Protein AF-A0A1H1LAB4-F1 (afdb_monomer)

Structure (mmCIF, N/CA/C/O backbone):
data_AF-A0A1H1LAB4-F1
#
_entry.id   AF-A0A1H1LAB4-F1
#
loop_
_atom_site.group_PDB
_atom_site.id
_atom_site.type_symbol
_atom_site.label_atom_id
_atom_site.label_alt_id
_atom_site.label_comp_id
_atom_site.label_asym_id
_atom_site.label_entity_id
_atom_site.label_seq_id
_atom_site.pdbx_PDB_ins_code
_atom_site.Cartn_x
_atom_site.Cartn_y
_atom_site.Cartn_z
_atom_site.occupancy
_atom_site.B_iso_or_equiv
_atom_site.auth_seq_id
_atom_site.auth_comp_id
_atom_site.auth_asym_id
_atom_site.auth_atom_id
_atom_site.pdbx_PDB_model_num
ATOM 1 N N . MET A 1 1 ? 19.536 10.284 106.257 1.00 37.91 1 MET A N 1
ATOM 2 C CA . MET A 1 1 ? 19.127 11.302 105.255 1.00 37.91 1 MET A CA 1
ATOM 3 C C . MET A 1 1 ? 18.505 10.557 104.077 1.00 37.91 1 MET A C 1
ATOM 5 O O . MET A 1 1 ? 19.113 9.578 103.692 1.00 37.91 1 MET A O 1
ATOM 9 N N . HIS A 1 2 ? 17.355 10.845 103.464 1.00 40.47 2 HIS A N 1
ATOM 10 C CA . HIS A 1 2 ? 16.283 11.848 103.575 1.00 40.47 2 HIS A CA 1
ATOM 11 C C . HIS A 1 2 ? 15.057 11.262 102.807 1.00 40.47 2 HIS A C 1
ATOM 13 O O . HIS A 1 2 ? 15.242 10.695 101.741 1.00 40.47 2 HIS A O 1
ATOM 19 N N . ARG A 1 3 ? 13.872 11.143 103.434 1.00 42.38 3 ARG A N 1
ATOM 20 C CA . ARG A 1 3 ? 12.576 11.840 103.165 1.00 42.38 3 ARG A CA 1
ATOM 21 C C . ARG A 1 3 ? 11.918 11.769 101.753 1.00 42.38 3 ARG A C 1
ATOM 23 O O . ARG A 1 3 ? 12.350 12.463 100.851 1.00 42.38 3 ARG A O 1
ATOM 30 N N . ARG A 1 4 ? 10.774 11.049 101.728 1.00 46.31 4 ARG A N 1
ATOM 31 C CA . ARG A 1 4 ? 9.380 11.302 101.229 1.00 46.31 4 ARG A CA 1
ATOM 32 C C . ARG A 1 4 ? 9.044 11.925 99.843 1.00 46.31 4 ARG A C 1
ATOM 34 O O . ARG A 1 4 ? 9.592 12.943 99.453 1.00 46.31 4 ARG A O 1
ATOM 41 N N . ALA A 1 5 ? 7.994 11.314 99.254 1.00 48.50 5 ALA A N 1
ATOM 42 C CA . ALA A 1 5 ? 7.149 11.601 98.064 1.00 48.50 5 ALA A CA 1
ATOM 43 C C . ALA A 1 5 ? 6.324 12.929 98.142 1.00 48.50 5 ALA A C 1
ATOM 45 O O . ALA A 1 5 ? 6.476 13.586 99.178 1.00 48.50 5 ALA A O 1
ATOM 46 N N . PRO A 1 6 ? 5.451 13.352 97.169 1.00 55.69 6 PRO A N 1
ATOM 47 C CA . PRO A 1 6 ? 4.229 12.638 96.697 1.00 55.69 6 PRO A CA 1
ATOM 48 C C . PRO A 1 6 ? 3.720 12.922 95.238 1.00 55.69 6 PRO A C 1
ATOM 50 O O . PRO A 1 6 ? 4.377 13.579 94.438 1.00 55.69 6 PRO A O 1
ATOM 53 N N . GLU A 1 7 ? 2.537 12.362 94.935 1.00 50.25 7 GLU A N 1
ATOM 54 C CA . GLU A 1 7 ? 1.700 12.347 93.712 1.00 50.25 7 GLU A CA 1
ATOM 55 C C . GLU A 1 7 ? 1.339 13.700 93.056 1.00 50.25 7 GLU A C 1
ATOM 57 O O . GLU A 1 7 ? 1.292 14.740 93.710 1.00 50.25 7 GLU A O 1
ATOM 62 N N . SER A 1 8 ? 0.914 13.652 91.781 1.00 42.91 8 SER A N 1
ATOM 63 C CA . SER A 1 8 ? -0.049 14.613 91.211 1.00 42.91 8 SER A CA 1
ATOM 64 C C . SER A 1 8 ? -0.905 14.002 90.084 1.00 42.91 8 SER A C 1
ATOM 66 O O . SER A 1 8 ? -0.545 12.997 89.476 1.00 42.91 8 SER A O 1
ATOM 68 N N . ALA A 1 9 ? -2.083 14.601 89.895 1.00 43.16 9 ALA A N 1
ATOM 69 C CA . ALA A 1 9 ? -3.307 14.058 89.313 1.00 43.16 9 ALA A CA 1
ATOM 70 C C . ALA A 1 9 ? -3.530 14.309 87.797 1.00 43.16 9 ALA A C 1
ATOM 72 O O . ALA A 1 9 ? -2.858 15.117 87.164 1.00 43.16 9 ALA A O 1
ATOM 73 N N . THR A 1 10 ? -4.546 13.611 87.271 1.00 45.09 10 THR A N 1
ATOM 74 C CA . THR A 1 10 ? -5.186 13.579 85.931 1.00 45.09 10 THR A CA 1
ATOM 75 C C . THR A 1 10 ? -5.530 14.948 85.300 1.00 45.09 10 THR A C 1
ATOM 77 O O . THR A 1 10 ? -5.770 15.912 86.024 1.00 45.09 10 THR A O 1
ATOM 80 N N . PRO A 1 11 ? -5.723 15.027 83.960 1.00 49.56 11 PRO A N 1
ATOM 81 C CA . PRO A 1 11 ? -7.101 15.172 83.463 1.00 49.56 11 PRO A CA 1
ATOM 82 C C . PRO A 1 11 ? -7.430 14.405 82.160 1.00 49.56 11 PRO A C 1
ATOM 84 O O . PRO A 1 11 ? -6.575 14.022 81.368 1.00 49.56 11 PRO A O 1
ATOM 87 N N . ALA A 1 12 ? -8.733 14.199 81.967 1.00 44.50 12 ALA A N 1
ATOM 88 C CA . ALA A 1 12 ? -9.385 13.579 80.819 1.00 44.50 12 ALA A CA 1
ATOM 89 C C . ALA A 1 12 ? -9.359 14.440 79.536 1.00 44.50 12 ALA A C 1
ATOM 91 O O . ALA A 1 12 ? -9.250 15.662 79.626 1.00 44.50 12 ALA A O 1
ATOM 92 N N . ARG A 1 13 ? -9.620 13.790 78.382 1.00 38.41 13 ARG A N 1
ATOM 93 C CA . ARG A 1 13 ? -10.562 14.182 77.293 1.00 38.41 13 ARG A CA 1
ATOM 94 C C . ARG A 1 13 ? -9.988 13.934 75.889 1.00 38.41 13 ARG A C 1
ATOM 96 O O . ARG A 1 13 ? -8.975 14.501 75.509 1.00 38.41 13 ARG A O 1
ATOM 103 N N . GLY A 1 14 ? -10.712 13.144 75.093 1.00 36.66 14 GLY A N 1
ATOM 104 C CA . GLY A 1 14 ? -10.459 12.974 73.661 1.00 36.66 14 GLY A CA 1
ATOM 105 C C . GLY A 1 14 ? -11.275 11.830 73.068 1.00 36.66 14 GLY A C 1
ATOM 106 O O . GLY A 1 14 ? -10.762 10.733 72.893 1.00 36.66 14 GLY A O 1
ATOM 107 N N . GLN A 1 15 ? -12.561 12.078 72.808 1.00 40.62 15 GLN A N 1
ATOM 108 C CA . GLN A 1 15 ? -13.435 11.180 72.049 1.00 40.62 15 GLN A CA 1
ATOM 109 C C . GLN A 1 15 ? -12.816 10.897 70.671 1.00 40.62 15 GLN A C 1
ATOM 111 O O . GLN A 1 15 ? -12.613 11.818 69.883 1.00 40.62 15 GLN A O 1
ATOM 116 N N . GLN A 1 16 ? -12.527 9.629 70.379 1.00 43.69 16 GLN A N 1
ATOM 117 C CA . GLN A 1 16 ? -12.236 9.167 69.025 1.00 43.69 16 GLN A CA 1
ATOM 118 C C . GLN A 1 16 ? -13.560 8.988 68.278 1.00 43.69 16 GLN A C 1
ATOM 120 O O . GLN A 1 16 ? -14.371 8.128 68.617 1.00 43.69 16 GLN A O 1
ATOM 125 N N . THR A 1 17 ? -13.788 9.821 67.269 1.00 47.84 17 THR A N 1
ATOM 126 C CA . THR A 1 17 ? -14.850 9.646 66.273 1.00 47.84 17 THR A CA 1
ATOM 127 C C . THR A 1 17 ? -14.565 8.375 65.459 1.00 47.84 17 THR A C 1
ATOM 129 O O . THR A 1 17 ? -13.429 8.218 65.003 1.00 47.84 17 THR A O 1
ATOM 132 N N . PRO A 1 18 ? -15.531 7.471 65.212 1.00 42.09 18 PRO A N 1
ATOM 133 C CA . PRO A 1 18 ? -15.295 6.349 64.315 1.00 42.09 18 PRO A CA 1
ATOM 134 C C . PRO A 1 18 ? -15.214 6.869 62.876 1.00 42.09 18 PRO A C 1
ATOM 136 O O . PRO A 1 18 ? -16.149 7.497 62.377 1.00 42.09 18 PRO A O 1
ATOM 139 N N . ALA A 1 19 ? -14.090 6.613 62.208 1.00 45.44 19 ALA A N 1
ATOM 140 C CA . ALA A 1 19 ? -13.949 6.834 60.777 1.00 45.44 19 ALA A CA 1
ATOM 141 C C . ALA A 1 19 ? -14.954 5.952 60.014 1.00 45.44 19 ALA A C 1
ATOM 143 O O . ALA A 1 19 ? -15.002 4.737 60.205 1.00 45.44 19 ALA A O 1
ATOM 144 N N . ALA A 1 20 ? -15.756 6.571 59.146 1.00 48.41 20 ALA A N 1
ATOM 145 C CA . ALA A 1 20 ? -16.631 5.864 58.217 1.00 48.41 20 ALA A CA 1
ATOM 146 C C . ALA A 1 20 ? -15.794 5.040 57.213 1.00 48.41 20 ALA A C 1
ATOM 148 O O . ALA A 1 20 ? -14.765 5.532 56.738 1.00 48.41 20 ALA A O 1
ATOM 149 N N . PRO A 1 21 ? -16.214 3.820 56.832 1.00 41.47 21 PRO A N 1
ATOM 150 C CA . PRO A 1 21 ? -15.457 3.011 55.890 1.00 41.47 21 PRO A CA 1
ATOM 151 C C . PRO A 1 21 ? -15.641 3.539 54.459 1.00 41.47 21 PRO A C 1
ATOM 153 O O . PRO A 1 21 ? -16.631 3.252 53.788 1.00 41.47 21 PRO A O 1
ATOM 156 N N . GLN A 1 22 ? -14.652 4.290 53.963 1.00 45.50 22 GLN A N 1
ATOM 157 C CA . GLN A 1 22 ? -14.450 4.519 52.529 1.00 45.50 22 GLN A CA 1
ATOM 158 C C . GLN A 1 22 ? -13.857 3.255 51.898 1.00 45.50 22 GLN A C 1
ATOM 160 O O . GLN A 1 22 ? -12.658 3.161 51.656 1.00 45.50 22 GLN A O 1
ATOM 165 N N . ALA A 1 23 ? -14.690 2.250 51.651 1.00 45.47 23 ALA A N 1
ATOM 166 C CA . ALA A 1 23 ? -14.264 1.036 50.962 1.00 45.47 23 ALA A CA 1
ATOM 167 C C . ALA A 1 23 ? -15.394 0.485 50.086 1.00 45.47 23 ALA A C 1
ATOM 169 O O . ALA A 1 23 ? -15.905 -0.598 50.342 1.00 45.47 23 ALA A O 1
ATOM 170 N N . ALA A 1 24 ? -15.815 1.239 49.061 1.00 42.34 24 ALA A N 1
ATOM 171 C CA . ALA A 1 24 ? -16.737 0.699 48.051 1.00 42.34 24 ALA A CA 1
ATOM 172 C C . ALA A 1 24 ? -16.729 1.377 46.661 1.00 42.34 24 ALA A C 1
ATOM 174 O O . ALA A 1 24 ? -17.560 1.019 45.835 1.00 42.34 24 ALA A O 1
ATOM 175 N N . SER A 1 25 ? -15.827 2.318 46.340 1.00 39.56 25 SER A N 1
ATOM 176 C CA . SER A 1 25 ? -15.846 2.996 45.021 1.00 39.56 25 SER A CA 1
ATOM 177 C C . SER A 1 25 ? -14.604 2.779 44.146 1.00 39.56 25 SER A C 1
ATOM 179 O O . SER A 1 25 ? -14.658 3.020 42.941 1.00 39.56 25 SER A O 1
ATOM 181 N N . ALA A 1 26 ? -13.503 2.250 44.689 1.00 43.09 26 ALA A N 1
ATOM 182 C CA . ALA A 1 26 ? -12.249 2.097 43.939 1.00 43.09 26 ALA A CA 1
ATOM 183 C C . ALA A 1 26 ? -12.245 0.925 42.928 1.00 43.09 26 ALA A C 1
ATOM 185 O O . ALA A 1 26 ? -11.417 0.892 42.021 1.00 43.09 26 ALA A O 1
ATOM 186 N N . GLY A 1 27 ? -13.175 -0.032 43.046 1.00 31.88 27 GLY A N 1
ATOM 187 C CA . GLY A 1 27 ? -13.207 -1.237 42.203 1.00 31.88 27 GLY A CA 1
ATOM 188 C C . GLY A 1 27 ? -13.926 -1.085 40.856 1.00 31.88 27 GLY A C 1
ATOM 189 O O . GLY A 1 27 ? -13.644 -1.840 39.927 1.00 31.88 27 GLY A O 1
ATOM 190 N N . GLN A 1 28 ? -14.834 -0.113 40.719 1.00 38.62 28 GLN A N 1
ATOM 191 C CA . GLN A 1 28 ? -15.652 0.046 39.506 1.00 38.62 28 GLN A CA 1
ATOM 192 C C . GLN A 1 28 ? -15.019 0.994 38.472 1.00 38.62 28 GLN A C 1
ATOM 194 O O . GLN A 1 28 ? -15.210 0.801 37.271 1.00 38.62 28 GLN A O 1
ATOM 199 N N . GLY A 1 29 ? -14.184 1.947 38.905 1.00 30.61 29 GLY A N 1
ATOM 200 C CA . GLY A 1 29 ? -13.481 2.875 38.006 1.00 30.61 29 GLY A CA 1
ATOM 201 C C . GLY A 1 29 ? -12.438 2.192 37.110 1.00 30.61 29 GLY A C 1
ATOM 202 O O . GLY A 1 29 ? -12.409 2.420 35.903 1.00 30.61 29 GLY A O 1
ATOM 203 N N . GLY A 1 30 ? -11.645 1.262 37.657 1.00 29.38 30 GLY A N 1
ATOM 204 C CA . GLY A 1 30 ? -10.577 0.577 36.907 1.00 29.38 30 GLY A CA 1
ATOM 205 C C . GLY A 1 30 ? -11.060 -0.497 35.917 1.00 29.38 30 GLY A C 1
ATOM 206 O O . GLY A 1 30 ? -10.321 -0.912 35.017 1.00 29.38 30 GLY A O 1
ATOM 207 N N . ALA A 1 31 ? -12.301 -0.972 36.056 1.00 36.34 31 ALA A N 1
ATOM 208 C CA . ALA A 1 31 ? -12.917 -1.892 35.097 1.00 36.34 31 ALA A CA 1
ATOM 209 C C . ALA A 1 31 ? -13.435 -1.151 33.854 1.00 36.34 31 ALA A C 1
ATOM 211 O O . ALA A 1 31 ? -13.355 -1.682 32.746 1.00 36.34 31 ALA A O 1
ATOM 212 N N . LEU A 1 32 ? -13.896 0.091 34.026 1.00 41.94 32 LEU A N 1
ATOM 213 C CA . LEU A 1 32 ? -14.437 0.914 32.949 1.00 41.94 32 LEU A CA 1
ATOM 214 C C . LEU A 1 32 ? -13.350 1.615 32.127 1.00 41.94 32 LEU A C 1
ATOM 216 O O . LEU A 1 32 ? -13.594 1.882 30.957 1.00 41.94 32 LEU A O 1
ATOM 220 N N . GLU A 1 33 ? -12.146 1.863 32.653 1.00 43.78 33 GLU A N 1
ATOM 221 C CA . GLU A 1 33 ? -11.058 2.511 31.890 1.00 43.78 33 GLU A CA 1
ATOM 222 C C . GLU A 1 33 ? -10.406 1.605 30.831 1.00 43.78 33 GLU A C 1
ATOM 224 O O . GLU A 1 33 ? -9.956 2.076 29.782 1.00 43.78 33 GLU A O 1
ATOM 229 N N . ARG A 1 34 ? -10.438 0.282 31.021 1.00 49.62 34 ARG A N 1
ATOM 230 C CA . ARG A 1 34 ? -9.906 -0.695 30.060 1.00 49.62 34 ARG A CA 1
ATOM 231 C C . ARG A 1 34 ? -10.943 -0.981 28.977 1.00 49.62 34 ARG A C 1
ATOM 233 O O . ARG A 1 34 ? -11.714 -1.924 29.105 1.00 49.62 34 ARG A O 1
ATOM 240 N N . GLY A 1 35 ? -10.959 -0.171 27.911 1.00 54.44 35 GLY 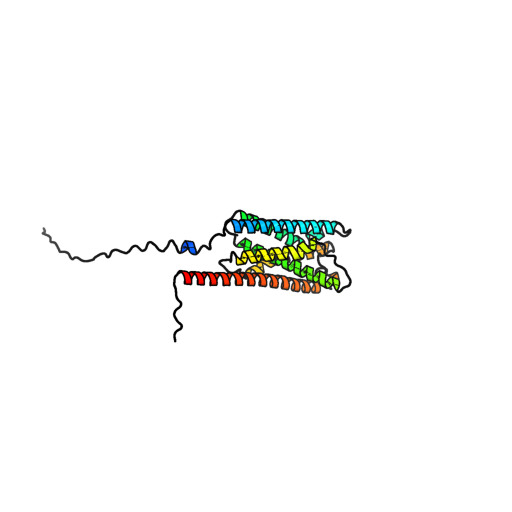A N 1
ATOM 241 C CA . GLY A 1 35 ? -11.908 -0.289 26.789 1.00 54.44 35 GLY A CA 1
ATOM 242 C C . GLY A 1 35 ? -12.192 -1.749 26.423 1.00 54.44 35 GLY A C 1
ATOM 243 O O . GLY A 1 35 ? -11.253 -2.474 26.092 1.00 54.44 35 GLY A O 1
ATOM 244 N N . ALA A 1 36 ? -13.444 -2.187 26.597 1.00 59.62 36 ALA A N 1
ATOM 245 C CA . ALA A 1 36 ? -13.847 -3.595 26.647 1.00 59.62 36 ALA A CA 1
ATOM 246 C C . ALA A 1 36 ? -13.247 -4.443 25.508 1.00 59.62 36 ALA A C 1
ATOM 248 O O . ALA A 1 36 ? -13.140 -3.992 24.366 1.00 59.62 36 ALA A O 1
ATOM 249 N N . ALA A 1 37 ? -12.815 -5.670 25.823 1.00 66.50 37 ALA A N 1
ATOM 250 C CA . ALA A 1 37 ? -12.312 -6.600 24.813 1.00 66.50 37 ALA A CA 1
ATOM 251 C C . ALA A 1 37 ? -13.424 -6.903 23.794 1.00 66.50 37 ALA A C 1
ATOM 253 O O . ALA A 1 37 ? -14.597 -6.992 24.159 1.00 66.50 37 ALA A O 1
ATOM 254 N N . ARG A 1 38 ? -13.070 -7.034 22.507 1.00 72.75 38 ARG A N 1
ATOM 255 C CA . ARG A 1 38 ? -14.063 -7.273 21.444 1.00 72.75 38 ARG A CA 1
ATOM 256 C C . ARG A 1 38 ? -14.779 -8.613 21.682 1.00 72.75 38 ARG A C 1
ATOM 258 O O . ARG A 1 38 ? -14.103 -9.576 22.056 1.00 72.75 38 ARG A O 1
ATOM 265 N N . PRO A 1 39 ? -16.086 -8.731 21.369 1.00 81.88 39 PRO A N 1
ATOM 266 C CA . PRO A 1 39 ? -16.767 -10.018 21.379 1.00 81.88 39 PRO A CA 1
ATOM 267 C C . PRO A 1 39 ? -16.022 -11.022 20.498 1.00 81.88 39 PRO A C 1
ATOM 269 O O . PRO A 1 39 ? -15.651 -10.717 19.360 1.00 81.88 39 PRO A O 1
ATOM 272 N N . ARG A 1 40 ? -15.832 -12.238 21.010 1.00 85.88 40 ARG A N 1
ATOM 273 C CA . ARG A 1 40 ? -15.157 -13.326 20.293 1.00 85.88 40 ARG A CA 1
ATOM 274 C C . ARG A 1 40 ? -15.664 -13.548 18.854 1.00 85.88 40 ARG A C 1
ATOM 276 O O . ARG A 1 40 ? -14.804 -13.629 17.981 1.00 85.88 40 ARG A O 1
ATOM 2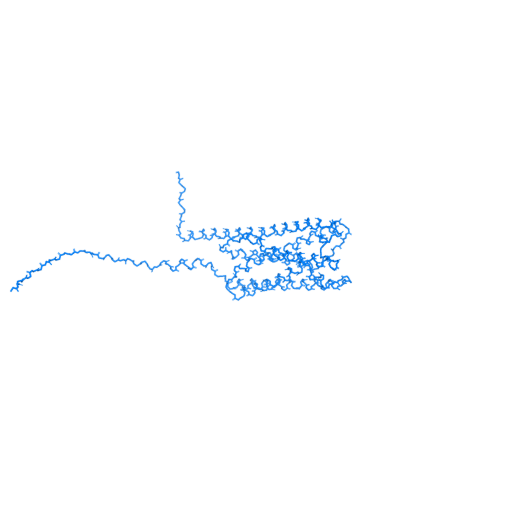83 N N . PRO A 1 41 ? -16.982 -13.575 18.543 1.00 89.38 41 PRO A N 1
ATOM 284 C CA . PRO A 1 41 ? -17.439 -13.809 17.167 1.00 89.38 41 PRO A CA 1
ATOM 285 C C . PRO A 1 41 ? -16.996 -12.710 16.194 1.00 89.38 41 PRO A C 1
ATOM 287 O O . PRO A 1 41 ? -16.590 -13.007 15.074 1.00 89.38 41 PRO A O 1
ATOM 290 N N . LEU A 1 42 ? -16.982 -11.450 16.635 1.00 89.31 42 LEU A N 1
ATOM 291 C CA . LEU A 1 42 ? -16.490 -10.341 15.823 1.00 89.31 42 LEU A CA 1
ATOM 292 C C . LEU A 1 42 ? -14.988 -10.481 15.539 1.00 89.31 42 LEU A C 1
ATOM 294 O O . LEU A 1 42 ? -14.556 -10.266 14.408 1.00 89.31 42 LEU A O 1
ATOM 298 N N . ARG A 1 43 ? -14.176 -10.854 16.540 1.00 89.44 43 ARG A N 1
ATOM 299 C CA . ARG A 1 43 ? -12.735 -11.074 16.318 1.00 89.44 43 ARG A CA 1
ATOM 300 C C . ARG A 1 43 ? -12.479 -12.230 15.358 1.00 89.44 43 ARG A C 1
ATOM 302 O O . ARG A 1 43 ? -11.612 -12.108 14.497 1.00 89.44 43 ARG A O 1
ATOM 309 N N . VAL A 1 44 ? -13.260 -13.303 15.468 1.00 92.00 44 VAL A N 1
ATOM 310 C CA . VAL A 1 44 ? -13.197 -14.430 14.531 1.00 92.00 44 VAL A CA 1
ATOM 311 C C . VAL A 1 44 ? -13.539 -13.974 13.114 1.00 92.00 44 VAL A C 1
ATOM 313 O O . VAL A 1 44 ? -12.756 -14.228 12.204 1.00 92.00 44 VAL A O 1
ATOM 316 N N . GLY A 1 45 ? -14.625 -13.215 12.933 1.00 93.38 45 GLY A N 1
ATOM 317 C CA . GLY A 1 45 ? -15.005 -12.655 11.632 1.00 93.38 45 GLY A CA 1
ATOM 318 C C . GLY A 1 45 ? -13.916 -11.770 11.015 1.00 93.38 45 GLY A C 1
ATOM 319 O O . GLY A 1 45 ? -13.564 -11.950 9.854 1.00 93.38 45 GLY A O 1
ATOM 320 N N . LEU A 1 46 ? -13.311 -10.874 11.803 1.00 91.94 46 LEU A N 1
ATOM 321 C CA . LEU A 1 46 ? -12.177 -10.048 11.363 1.00 91.94 46 LEU A CA 1
ATOM 322 C C . LEU A 1 46 ? -10.954 -10.890 10.983 1.00 91.94 46 LEU A C 1
ATOM 324 O O . LEU A 1 46 ? -10.256 -10.572 10.020 1.00 91.94 46 LEU A O 1
ATOM 328 N N . GLY A 1 47 ? -10.682 -11.950 11.745 1.00 94.06 47 GLY A N 1
ATOM 329 C CA . GLY A 1 47 ? -9.598 -12.883 11.468 1.00 94.06 47 GLY A CA 1
ATOM 330 C C . GLY A 1 47 ? -9.786 -13.588 10.133 1.00 94.06 47 GLY A C 1
ATOM 331 O O . GLY A 1 47 ? -8.916 -13.503 9.270 1.00 94.06 47 GLY A O 1
ATOM 332 N N . VAL A 1 48 ? -10.954 -14.201 9.941 1.00 96.75 48 VAL A N 1
ATOM 333 C CA . VAL A 1 48 ? -11.332 -14.883 8.696 1.00 96.75 48 VAL A CA 1
ATOM 334 C C . VAL A 1 48 ? -11.302 -13.918 7.514 1.00 96.75 48 VAL A C 1
ATOM 336 O O . VAL A 1 48 ? -10.721 -14.251 6.488 1.00 96.75 48 VAL A O 1
ATOM 339 N N . TYR A 1 49 ? -11.833 -12.702 7.669 1.00 96.94 49 TYR A N 1
ATOM 340 C CA . TYR A 1 49 ? -11.796 -11.671 6.630 1.00 96.94 49 TYR A CA 1
ATOM 341 C C . TYR A 1 49 ? -10.368 -11.358 6.167 1.00 96.94 49 TYR A C 1
ATOM 343 O O . TYR A 1 49 ? -10.078 -11.360 4.973 1.00 96.94 49 TYR A O 1
ATOM 351 N N . ARG A 1 50 ? -9.451 -11.118 7.113 1.00 96.12 50 ARG A N 1
ATOM 352 C CA . ARG A 1 50 ? -8.051 -10.792 6.804 1.00 96.12 50 ARG A CA 1
ATOM 353 C C . ARG A 1 50 ? -7.343 -11.963 6.122 1.00 96.12 50 ARG A C 1
ATOM 355 O O . ARG A 1 50 ? -6.597 -11.738 5.177 1.00 96.12 50 ARG A O 1
ATOM 362 N N . LEU A 1 51 ? -7.599 -13.196 6.561 1.00 98.38 51 LEU A N 1
ATOM 363 C CA . LEU A 1 51 ? -7.023 -14.397 5.947 1.00 98.38 51 LEU A CA 1
ATOM 364 C C . LEU A 1 51 ? -7.581 -14.655 4.542 1.00 98.38 51 LEU A C 1
ATOM 366 O O . LEU A 1 51 ? -6.814 -14.977 3.639 1.00 98.38 51 LEU A O 1
ATOM 370 N N . ALA A 1 52 ? -8.883 -14.457 4.331 1.00 98.44 52 ALA A N 1
ATOM 371 C CA . ALA A 1 52 ? -9.497 -14.557 3.010 1.00 98.44 52 ALA A CA 1
ATOM 372 C C . ALA A 1 52 ? -8.919 -13.509 2.048 1.00 98.44 52 ALA A C 1
ATOM 374 O O . ALA A 1 52 ? -8.570 -13.834 0.916 1.00 98.44 52 ALA A O 1
ATOM 375 N N . LEU A 1 53 ? -8.740 -12.271 2.521 1.00 98.38 53 LEU A N 1
ATOM 376 C CA . LEU A 1 53 ? -8.120 -11.211 1.732 1.00 98.38 53 LEU A CA 1
ATOM 377 C C . LEU A 1 53 ? -6.644 -11.508 1.419 1.00 98.38 53 LEU A C 1
ATOM 379 O O . LEU A 1 53 ? -6.201 -11.237 0.309 1.00 98.38 53 LEU A O 1
ATOM 383 N N . ALA A 1 54 ? -5.900 -12.119 2.349 1.00 98.62 54 ALA A N 1
ATOM 384 C CA . ALA A 1 54 ? -4.538 -12.589 2.082 1.00 98.62 54 ALA A CA 1
ATOM 385 C C . ALA A 1 54 ? -4.507 -13.674 0.994 1.00 98.62 54 ALA A C 1
ATOM 387 O O . ALA A 1 54 ? -3.635 -13.652 0.132 1.00 98.62 54 ALA A O 1
ATOM 388 N N . GLY A 1 55 ? -5.468 -14.604 1.014 1.00 98.62 55 GLY A N 1
ATOM 389 C CA . GLY A 1 55 ? -5.625 -15.616 -0.032 1.00 98.62 55 GLY A CA 1
ATOM 390 C C . GLY A 1 55 ? -5.941 -15.006 -1.399 1.00 98.62 55 GLY A C 1
ATOM 391 O O . GLY A 1 55 ? -5.364 -15.423 -2.400 1.00 98.62 55 GLY A O 1
ATOM 392 N N . LEU A 1 56 ? -6.797 -13.980 -1.440 1.00 98.56 56 LEU A N 1
ATOM 393 C CA . LEU A 1 56 ? -7.102 -13.241 -2.667 1.00 98.56 56 LEU A CA 1
ATOM 394 C C . LEU A 1 56 ? -5.873 -12.499 -3.214 1.00 98.56 56 LEU A C 1
ATOM 396 O O . LEU A 1 56 ? -5.632 -12.533 -4.417 1.00 98.56 56 LEU A O 1
ATOM 400 N N . GLU A 1 57 ? -5.078 -11.875 -2.345 1.00 98.44 57 GLU A N 1
ATOM 401 C CA . GLU A 1 57 ? -3.841 -11.191 -2.741 1.00 98.44 57 GLU A CA 1
ATOM 402 C C . GLU A 1 57 ? -2.777 -12.175 -3.251 1.00 98.44 57 GLU A C 1
ATOM 404 O O . GLU A 1 57 ? -2.121 -11.922 -4.259 1.00 98.44 57 GLU A O 1
ATOM 409 N N . LEU A 1 58 ? -2.646 -13.346 -2.620 1.00 98.62 58 LEU A N 1
ATOM 410 C CA . LEU A 1 58 ? -1.790 -14.427 -3.119 1.00 98.62 58 LEU A CA 1
ATOM 411 C C . LEU A 1 58 ? -2.246 -14.934 -4.492 1.00 98.62 58 LEU A C 1
ATOM 413 O O . LEU A 1 58 ? -1.410 -15.172 -5.363 1.00 98.62 58 LEU A O 1
ATOM 417 N N . LEU A 1 59 ? -3.558 -15.070 -4.704 1.00 98.50 59 LEU A N 1
ATOM 418 C CA . LEU A 1 59 ? -4.124 -15.434 -6.002 1.00 98.50 59 LEU A CA 1
ATOM 419 C C . LEU A 1 59 ? -3.816 -14.369 -7.064 1.00 98.50 59 LEU A C 1
ATOM 421 O O . LEU A 1 59 ? -3.448 -14.722 -8.183 1.00 98.50 59 LEU A O 1
ATOM 425 N N . ALA A 1 60 ? -3.925 -13.084 -6.716 1.00 98.06 60 ALA A N 1
ATOM 426 C CA . ALA A 1 60 ? -3.577 -11.977 -7.602 1.00 98.06 60 ALA A CA 1
ATOM 427 C C . ALA A 1 60 ? -2.082 -11.986 -7.961 1.00 98.06 60 ALA A C 1
ATOM 429 O O . ALA A 1 60 ? -1.744 -11.915 -9.141 1.00 98.06 60 ALA A O 1
ATOM 430 N N . LEU A 1 61 ? -1.194 -12.157 -6.975 1.00 98.06 61 LEU A N 1
ATOM 431 C CA . LEU A 1 61 ? 0.254 -12.275 -7.180 1.00 98.06 61 LEU A CA 1
ATOM 432 C C . LEU A 1 61 ? 0.613 -13.462 -8.078 1.00 98.06 61 LEU A C 1
ATOM 434 O O . LEU A 1 61 ? 1.397 -13.314 -9.013 1.00 98.06 61 LEU A O 1
ATOM 438 N N . PHE A 1 62 ? 0.019 -14.632 -7.829 1.00 97.75 62 PHE A N 1
ATOM 439 C CA . PHE A 1 62 ? 0.239 -15.817 -8.654 1.00 97.75 62 PHE A CA 1
ATOM 440 C C . PHE A 1 62 ? -0.285 -15.613 -10.078 1.00 97.75 62 PHE A C 1
ATOM 442 O O . PHE A 1 62 ? 0.419 -15.916 -11.039 1.00 97.75 62 PHE A O 1
ATOM 449 N N . GLY A 1 63 ? -1.494 -15.070 -10.233 1.00 97.19 63 GLY A N 1
ATOM 450 C CA . GLY A 1 63 ? -2.069 -14.755 -11.539 1.00 97.19 63 GLY A CA 1
ATOM 451 C C . GLY A 1 63 ? -1.207 -13.771 -12.327 1.00 97.19 63 GLY A C 1
ATOM 452 O O . GLY A 1 63 ? -0.936 -14.006 -13.502 1.00 97.19 63 GLY A O 1
ATOM 453 N N . ASN A 1 64 ? -0.709 -12.724 -11.665 1.00 96.06 64 ASN A N 1
ATOM 454 C CA . ASN A 1 64 ? 0.160 -11.724 -12.274 1.00 96.06 64 ASN A CA 1
ATOM 455 C C . ASN A 1 64 ? 1.505 -12.341 -12.686 1.00 96.06 64 ASN A C 1
ATOM 457 O O . ASN A 1 64 ? 1.912 -12.156 -13.827 1.00 96.06 64 ASN A O 1
ATOM 461 N N . PHE A 1 65 ? 2.136 -13.153 -11.829 1.00 95.88 65 PHE A N 1
ATOM 462 C CA . PHE A 1 65 ? 3.372 -13.868 -12.167 1.00 95.88 65 PHE A CA 1
ATOM 463 C C . PHE A 1 65 ? 3.195 -14.805 -13.374 1.00 95.88 65 PHE A C 1
ATOM 465 O O . PHE A 1 65 ? 3.998 -14.774 -14.302 1.00 95.88 65 PHE A O 1
ATOM 472 N N . ASN A 1 66 ? 2.118 -15.599 -13.411 1.00 95.19 66 ASN A N 1
ATOM 473 C CA . ASN A 1 66 ? 1.830 -16.482 -14.549 1.00 95.19 66 ASN A CA 1
ATOM 474 C C . ASN A 1 66 ? 1.559 -15.712 -15.839 1.00 95.19 66 ASN A C 1
ATOM 476 O O . ASN A 1 66 ? 2.003 -16.135 -16.903 1.00 95.19 66 ASN A O 1
ATOM 480 N N . TYR A 1 67 ? 0.847 -14.588 -15.751 1.00 92.88 67 TYR A N 1
ATOM 481 C CA . TYR A 1 67 ? 0.604 -13.730 -16.902 1.00 92.88 67 TYR A CA 1
ATOM 482 C C . TYR A 1 67 ? 1.923 -13.220 -17.490 1.00 92.88 67 TYR A C 1
ATOM 484 O O . TYR A 1 67 ? 2.144 -13.328 -18.695 1.00 92.88 67 TYR A O 1
ATOM 492 N N . VAL A 1 68 ? 2.833 -12.723 -16.645 1.00 91.12 68 VAL A N 1
ATOM 493 C CA . VAL A 1 68 ? 4.087 -12.144 -17.138 1.00 91.12 68 VAL A CA 1
ATOM 494 C C . VAL A 1 68 ? 5.104 -13.180 -17.623 1.00 91.12 68 VAL A C 1
ATOM 496 O O . VAL A 1 68 ? 5.915 -12.852 -18.486 1.00 91.12 68 VAL A O 1
ATOM 499 N N . LEU A 1 69 ? 5.036 -14.430 -17.147 1.00 91.00 69 LEU A N 1
ATOM 500 C CA . LEU A 1 69 ? 5.843 -15.542 -17.671 1.00 91.00 69 LEU A CA 1
ATOM 501 C C . LEU A 1 69 ? 5.605 -15.800 -19.168 1.00 91.00 69 LEU A C 1
ATOM 503 O O . LEU A 1 69 ? 6.457 -16.391 -19.826 1.00 91.00 69 LEU A O 1
ATOM 507 N N . GLY A 1 70 ? 4.465 -15.361 -19.711 1.00 88.50 70 GLY A N 1
ATOM 508 C CA . GLY A 1 70 ? 4.145 -15.486 -21.131 1.00 88.50 70 GLY A CA 1
ATOM 509 C C . GLY A 1 70 ? 4.932 -14.549 -22.055 1.00 88.50 70 GLY A C 1
ATOM 510 O O . GLY A 1 70 ? 4.888 -14.738 -23.270 1.00 88.50 70 GLY A O 1
ATOM 511 N N . PHE A 1 71 ? 5.651 -13.549 -21.527 1.00 87.94 71 PHE A N 1
ATOM 512 C CA . PHE A 1 71 ? 6.419 -12.602 -22.343 1.00 87.94 71 PHE A CA 1
ATOM 513 C C . PHE A 1 71 ? 7.884 -13.023 -22.484 1.00 87.94 71 PHE A C 1
ATOM 515 O O . PHE A 1 71 ? 8.565 -13.308 -21.504 1.00 87.94 71 PHE A O 1
ATOM 522 N N . SER A 1 72 ? 8.414 -12.970 -23.708 1.00 84.38 72 SER A N 1
ATOM 523 C CA . SER A 1 72 ? 9.812 -13.323 -24.005 1.00 84.38 72 SER A CA 1
ATOM 524 C C . SER A 1 72 ? 10.847 -12.396 -23.356 1.00 84.38 72 SER A C 1
ATOM 526 O O . SER A 1 72 ? 11.994 -12.792 -23.173 1.00 84.38 72 SER A O 1
ATOM 528 N N . SER A 1 73 ? 10.455 -11.170 -23.000 1.00 82.00 73 SER A N 1
ATOM 529 C CA . SER A 1 73 ? 11.291 -10.183 -22.304 1.00 82.00 73 SER A CA 1
ATOM 530 C C . SER A 1 73 ? 11.276 -10.332 -20.777 1.00 82.00 73 SER A C 1
ATOM 532 O O . SER A 1 73 ? 11.875 -9.519 -20.069 1.00 82.00 73 SER A O 1
ATOM 534 N N . PHE A 1 74 ? 10.574 -11.337 -20.250 1.00 85.94 74 PHE A N 1
ATOM 535 C CA . PHE A 1 74 ? 10.427 -11.537 -18.818 1.00 85.94 74 PHE A CA 1
ATOM 536 C C . PHE A 1 74 ? 11.752 -11.908 -18.142 1.00 85.94 74 PHE A C 1
ATOM 538 O O . PHE A 1 74 ? 12.493 -12.777 -18.596 1.00 85.94 74 PHE A O 1
ATOM 545 N N . ALA A 1 75 ? 12.001 -11.294 -16.984 1.00 89.12 75 ALA A N 1
ATOM 546 C CA . ALA A 1 75 ? 13.069 -11.694 -16.083 1.00 89.12 75 ALA A CA 1
ATOM 547 C C . ALA A 1 75 ? 12.546 -11.743 -14.643 1.00 89.12 75 ALA A C 1
ATOM 549 O O . ALA A 1 75 ? 12.004 -10.765 -14.121 1.00 89.12 75 ALA A O 1
ATOM 550 N N . THR A 1 76 ? 12.738 -12.877 -13.970 1.00 90.56 76 THR A N 1
ATOM 551 C CA . THR A 1 76 ? 12.228 -13.111 -12.609 1.00 90.56 76 THR A CA 1
ATOM 552 C C . THR A 1 76 ? 12.737 -12.073 -11.606 1.00 90.56 76 THR A C 1
ATOM 554 O O . THR A 1 76 ? 11.997 -11.616 -10.741 1.00 90.56 76 THR A O 1
ATOM 557 N N . ASN A 1 77 ? 13.993 -11.643 -11.733 1.00 91.12 77 ASN A N 1
ATOM 558 C CA . ASN A 1 77 ? 14.566 -10.604 -10.876 1.00 91.12 77 ASN A CA 1
ATOM 559 C C . ASN A 1 77 ? 13.917 -9.222 -11.100 1.00 91.12 77 ASN A C 1
ATOM 561 O O . ASN A 1 77 ? 13.752 -8.470 -10.139 1.00 91.12 77 ASN A O 1
ATOM 565 N N . ASN A 1 78 ? 13.511 -8.895 -12.331 1.00 93.75 78 ASN A N 1
ATOM 566 C CA . ASN A 1 78 ? 12.778 -7.669 -12.653 1.00 93.75 78 ASN A CA 1
ATOM 567 C C . ASN A 1 78 ? 11.397 -7.678 -11.993 1.00 93.75 78 ASN A C 1
ATOM 569 O O . ASN A 1 78 ? 11.016 -6.694 -11.364 1.00 93.75 78 ASN A O 1
ATOM 573 N N . PHE A 1 79 ? 10.694 -8.812 -12.047 1.00 93.88 79 PHE A N 1
ATOM 574 C CA . PHE A 1 79 ? 9.388 -8.984 -11.407 1.00 93.88 79 PHE A CA 1
ATOM 575 C C . PHE A 1 79 ? 9.408 -8.647 -9.912 1.00 93.88 79 PHE A C 1
ATOM 577 O O . PHE A 1 79 ? 8.653 -7.802 -9.436 1.00 93.88 79 PHE A O 1
ATOM 584 N N . PHE A 1 80 ? 10.329 -9.255 -9.163 1.00 96.00 80 PHE A N 1
ATOM 585 C CA . PHE A 1 80 ? 10.437 -9.009 -7.724 1.00 96.00 80 PHE A CA 1
ATOM 586 C C . PHE A 1 80 ? 11.029 -7.634 -7.383 1.00 96.00 80 PHE A C 1
ATOM 588 O O . PHE A 1 80 ? 11.022 -7.242 -6.218 1.00 96.00 80 PHE A O 1
ATOM 595 N N . SER A 1 81 ? 11.513 -6.878 -8.372 1.00 96.44 81 SER A N 1
ATOM 596 C CA . SER A 1 81 ? 12.008 -5.510 -8.180 1.00 96.44 81 SER A CA 1
ATOM 597 C C . SER A 1 81 ? 10.900 -4.454 -8.239 1.00 96.44 81 SER A C 1
ATOM 599 O O . SER A 1 81 ? 11.147 -3.307 -7.880 1.00 96.44 81 SER A O 1
ATOM 601 N N . TYR A 1 82 ? 9.675 -4.801 -8.644 1.00 97.06 82 TYR A N 1
ATOM 602 C CA . TYR A 1 82 ? 8.548 -3.867 -8.603 1.00 97.06 82 TYR A CA 1
ATOM 603 C C . TYR A 1 82 ? 8.135 -3.552 -7.162 1.00 97.06 82 TYR A C 1
ATOM 605 O O . TYR A 1 82 ? 7.872 -4.459 -6.369 1.00 97.06 82 TYR A O 1
ATOM 613 N N . PHE A 1 83 ? 7.983 -2.262 -6.843 1.00 97.75 83 PHE A N 1
ATOM 614 C CA . PHE A 1 83 ? 7.470 -1.826 -5.540 1.00 97.75 83 PHE A CA 1
ATOM 615 C C . PHE A 1 83 ? 6.085 -2.423 -5.260 1.00 97.75 83 PHE A C 1
ATOM 617 O O . PHE A 1 83 ? 5.816 -2.883 -4.151 1.00 97.75 83 PHE A O 1
ATOM 624 N N . THR A 1 84 ? 5.218 -2.470 -6.277 1.00 96.31 84 THR A N 1
ATOM 625 C CA . THR A 1 84 ? 3.882 -3.076 -6.187 1.00 96.31 84 THR A CA 1
ATOM 626 C C . THR A 1 84 ? 3.953 -4.534 -5.729 1.00 96.31 84 THR A C 1
ATOM 628 O O . THR A 1 84 ? 3.253 -4.912 -4.798 1.00 96.31 84 THR A O 1
ATOM 631 N N . ILE A 1 85 ? 4.837 -5.348 -6.317 1.00 97.81 85 ILE A N 1
ATOM 632 C CA . ILE A 1 85 ? 4.973 -6.766 -5.950 1.00 97.81 85 ILE A CA 1
ATOM 633 C C . ILE A 1 85 ? 5.473 -6.909 -4.512 1.00 97.81 85 ILE A C 1
ATOM 635 O O . ILE A 1 85 ? 4.890 -7.653 -3.725 1.00 97.81 85 ILE A O 1
ATOM 639 N N . GLN A 1 86 ? 6.504 -6.155 -4.125 1.00 98.19 86 GLN A N 1
ATOM 640 C CA . GLN A 1 86 ? 7.036 -6.247 -2.764 1.00 98.19 86 GLN A CA 1
ATOM 641 C C . GLN A 1 86 ? 6.039 -5.735 -1.709 1.00 98.19 86 GLN A C 1
ATOM 643 O O . GLN A 1 86 ? 5.909 -6.326 -0.636 1.00 98.19 86 GLN A O 1
ATOM 648 N N . SER A 1 87 ? 5.303 -4.661 -2.004 1.00 98.12 87 SER A N 1
ATOM 649 C CA . SER A 1 87 ? 4.270 -4.128 -1.108 1.00 98.12 87 SER A CA 1
ATOM 650 C C . SER A 1 87 ? 3.047 -5.042 -0.995 1.00 98.12 87 SER A C 1
ATOM 652 O O . SER A 1 87 ? 2.526 -5.196 0.109 1.00 98.12 87 SER A O 1
ATOM 654 N N . ALA A 1 88 ? 2.645 -5.715 -2.074 1.00 98.31 88 ALA A N 1
ATOM 655 C CA . ALA A 1 88 ? 1.624 -6.762 -2.064 1.00 98.31 88 ALA A CA 1
ATOM 656 C C . ALA A 1 88 ? 2.050 -7.969 -1.211 1.00 98.31 88 ALA A C 1
ATOM 658 O O . ALA A 1 88 ? 1.305 -8.437 -0.350 1.00 98.31 88 ALA A O 1
ATOM 659 N N . MET A 1 89 ? 3.300 -8.425 -1.346 1.00 98.56 89 MET A N 1
ATOM 660 C CA . MET A 1 89 ? 3.857 -9.471 -0.477 1.00 98.56 89 MET A CA 1
ATOM 661 C C . MET A 1 89 ? 3.856 -9.043 0.999 1.00 98.56 89 MET A C 1
ATOM 663 O O . MET A 1 89 ? 3.475 -9.821 1.877 1.00 98.56 89 MET A O 1
ATOM 667 N N . LEU A 1 90 ? 4.219 -7.790 1.287 1.00 98.19 90 LEU A N 1
ATOM 668 C CA . LEU A 1 90 ? 4.144 -7.234 2.639 1.00 98.19 90 LEU A CA 1
ATOM 669 C C . LEU A 1 90 ? 2.693 -7.171 3.149 1.00 98.19 90 LEU A C 1
ATOM 671 O O . LEU A 1 90 ? 2.440 -7.435 4.328 1.00 98.19 90 LEU A O 1
ATOM 675 N N . ALA A 1 91 ? 1.731 -6.881 2.269 1.00 98.31 91 ALA A N 1
ATOM 676 C CA . ALA A 1 91 ? 0.309 -6.922 2.581 1.00 98.31 91 ALA A CA 1
ATOM 677 C C . ALA A 1 91 ? -0.173 -8.326 2.937 1.00 98.31 91 ALA A C 1
ATOM 679 O O . ALA A 1 91 ? -0.838 -8.472 3.962 1.00 98.31 91 ALA A O 1
ATOM 680 N N . VAL A 1 92 ? 0.224 -9.358 2.190 1.00 98.62 92 VAL A N 1
ATOM 681 C CA . VAL A 1 92 ? -0.060 -10.762 2.533 1.00 98.62 92 VAL A CA 1
ATOM 682 C C . VAL A 1 92 ? 0.443 -11.084 3.938 1.00 98.62 92 VAL A C 1
ATOM 684 O O . VAL A 1 92 ? -0.333 -11.542 4.780 1.00 98.62 92 VAL A O 1
ATOM 687 N N . VAL A 1 93 ? 1.715 -10.792 4.230 1.00 98.06 93 VAL A N 1
ATOM 688 C CA . VAL A 1 93 ? 2.308 -11.039 5.556 1.00 98.06 93 VAL A CA 1
ATOM 689 C C . VAL A 1 93 ? 1.512 -10.316 6.642 1.00 98.06 93 VAL A C 1
ATOM 691 O O . VAL A 1 93 ? 1.190 -10.900 7.681 1.00 98.06 93 VAL A O 1
ATOM 694 N N . MET A 1 94 ? 1.139 -9.058 6.401 1.00 97.06 94 MET A N 1
ATOM 695 C CA . MET A 1 94 ? 0.427 -8.259 7.390 1.00 97.06 94 MET A CA 1
ATOM 696 C C . MET A 1 94 ? -1.026 -8.705 7.597 1.00 97.06 94 MET A C 1
ATOM 698 O O . MET A 1 94 ? -1.527 -8.686 8.726 1.00 97.06 94 MET A O 1
ATOM 702 N N . LEU A 1 95 ? -1.703 -9.136 6.536 1.00 97.31 95 LEU A N 1
ATOM 703 C CA . LEU A 1 95 ? -3.050 -9.692 6.591 1.00 97.31 95 LEU A CA 1
ATOM 704 C C . LEU A 1 95 ? -3.059 -11.033 7.329 1.00 97.31 95 LEU A C 1
ATOM 706 O O . LEU A 1 95 ? -3.906 -11.224 8.201 1.00 97.31 95 LEU A O 1
ATOM 710 N N . ILE A 1 96 ? -2.079 -11.908 7.082 1.00 97.81 96 ILE A N 1
ATOM 711 C CA . ILE A 1 96 ? -1.923 -13.177 7.806 1.00 97.81 96 ILE A CA 1
ATOM 712 C C . ILE A 1 96 ? -1.650 -12.924 9.288 1.00 97.81 96 ILE A C 1
ATOM 714 O O . ILE A 1 96 ? -2.394 -13.406 10.142 1.00 97.81 96 ILE A O 1
ATOM 718 N N . ALA A 1 97 ? -0.640 -12.114 9.614 1.00 95.12 97 ALA A N 1
ATOM 719 C CA . ALA A 1 97 ? -0.296 -11.804 11.000 1.00 95.12 97 ALA A CA 1
ATOM 720 C C . ALA A 1 97 ? -1.467 -11.136 11.743 1.00 95.12 97 ALA A C 1
ATOM 722 O O . ALA A 1 97 ? -1.778 -11.490 12.882 1.00 95.12 97 ALA A O 1
ATOM 723 N N . GLY A 1 98 ? -2.161 -10.199 11.089 1.00 93.50 98 GLY A N 1
ATOM 724 C CA . GLY A 1 98 ? -3.351 -9.554 11.634 1.00 93.50 98 GLY A CA 1
ATOM 725 C C . GLY A 1 98 ? -4.550 -10.496 11.7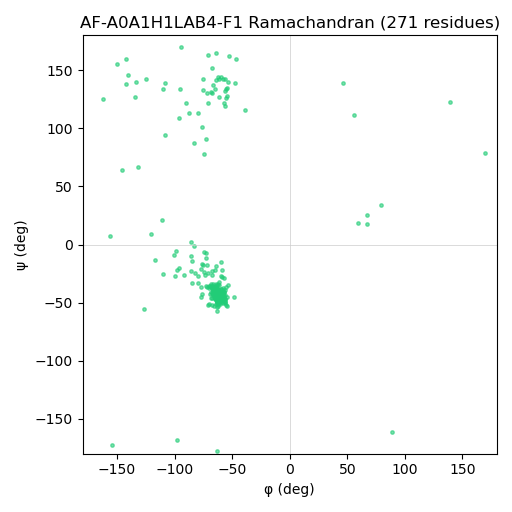63 1.00 93.50 98 GLY A C 1
ATOM 726 O O . GLY A 1 98 ? -5.337 -10.347 12.698 1.00 93.50 98 GLY A O 1
ATOM 727 N N . GLY A 1 99 ? -4.699 -11.456 10.853 1.00 94.88 99 GLY A N 1
ATOM 728 C CA . GLY A 1 99 ? -5.722 -12.496 10.899 1.00 94.88 99 GLY A CA 1
ATOM 729 C C . GLY A 1 99 ? -5.507 -13.435 12.081 1.00 94.88 99 GLY A C 1
ATOM 730 O O . GLY A 1 99 ? -6.378 -13.566 12.937 1.00 94.88 99 GLY A O 1
ATOM 731 N N . ILE A 1 100 ? -4.300 -13.985 12.210 1.00 94.75 100 ILE A N 1
ATOM 732 C CA . ILE A 1 100 ? -3.898 -14.849 13.329 1.00 94.75 100 ILE A CA 1
ATOM 733 C C . ILE A 1 100 ? -4.040 -14.113 14.668 1.00 94.75 100 ILE A C 1
ATOM 735 O O . ILE A 1 100 ? -4.620 -14.646 15.613 1.00 94.75 100 ILE A O 1
ATOM 739 N N . ALA A 1 101 ? -3.593 -12.857 14.762 1.00 92.00 101 ALA A N 1
ATOM 740 C CA . ALA A 1 101 ? -3.754 -12.061 15.981 1.00 92.00 101 ALA A CA 1
ATOM 741 C C . ALA A 1 101 ? -5.235 -11.846 16.360 1.00 92.00 101 ALA A C 1
ATOM 743 O O . ALA A 1 101 ? -5.578 -11.828 17.551 1.00 92.00 101 ALA A O 1
ATOM 744 N N . ALA A 1 102 ? -6.124 -11.708 15.371 1.00 91.62 102 ALA A N 1
ATOM 745 C CA . ALA A 1 102 ? -7.567 -11.622 15.591 1.00 91.62 102 ALA A CA 1
ATOM 746 C C . ALA A 1 102 ? -8.162 -12.938 16.111 1.00 91.62 102 ALA A C 1
ATOM 748 O O . ALA A 1 102 ? -9.045 -12.910 16.961 1.00 91.62 102 ALA A O 1
ATOM 749 N N . LEU A 1 103 ? -7.649 -14.083 15.668 1.00 93.19 103 LEU A N 1
ATOM 750 C CA . LEU A 1 103 ? -8.125 -15.390 16.121 1.00 93.19 103 LEU A CA 1
ATOM 751 C C . LEU A 1 103 ? -7.604 -15.768 17.514 1.00 93.19 103 LEU A C 1
ATOM 753 O O . LEU A 1 103 ? -8.338 -16.376 18.288 1.00 93.19 103 LEU A O 1
ATOM 757 N N . LEU A 1 104 ? -6.358 -15.406 17.839 1.00 90.94 104 LEU A N 1
ATOM 758 C CA . LEU A 1 104 ? -5.666 -15.933 19.023 1.00 90.94 104 LEU A CA 1
ATOM 759 C C . LEU A 1 104 ? -5.657 -15.007 20.242 1.00 90.94 104 LEU A C 1
ATOM 761 O O . LEU A 1 104 ? -5.510 -15.480 21.363 1.00 90.94 104 LEU A O 1
ATOM 765 N N . ARG A 1 105 ? -5.735 -13.687 20.050 1.00 86.06 105 ARG A N 1
ATOM 766 C CA . ARG A 1 105 ? -5.584 -12.720 21.160 1.00 86.06 105 ARG A CA 1
ATOM 767 C C . ARG A 1 105 ? -6.949 -12.251 21.681 1.00 86.06 105 ARG A C 1
ATOM 769 O O . ARG A 1 105 ? -7.987 -12.781 21.306 1.00 86.06 105 ARG A O 1
ATOM 776 N N . GLU A 1 106 ? -6.974 -11.215 22.509 1.00 80.38 106 GLU A N 1
ATOM 777 C CA . GLU A 1 106 ? -8.205 -10.458 22.810 1.00 80.38 106 GLU A CA 1
ATOM 778 C C . GLU A 1 106 ? -8.173 -9.052 22.205 1.00 80.38 106 GLU A C 1
ATOM 780 O O . GLU A 1 106 ? -9.209 -8.448 21.919 1.00 80.38 106 GLU A O 1
ATOM 785 N N . ARG A 1 107 ? -6.963 -8.523 21.992 1.00 77.94 107 ARG A N 1
ATOM 786 C CA . ARG A 1 107 ? -6.705 -7.188 21.457 1.00 77.94 107 ARG A CA 1
ATOM 787 C C . ARG A 1 107 ? -5.528 -7.219 20.490 1.00 77.94 107 ARG A C 1
ATOM 789 O O . ARG A 1 107 ? -4.571 -7.974 20.675 1.00 77.94 107 ARG A O 1
ATOM 796 N N . ASP A 1 108 ? -5.620 -6.377 19.469 1.00 80.81 108 ASP A N 1
ATOM 797 C CA . ASP A 1 108 ? -4.547 -6.162 18.503 1.00 80.81 108 ASP A CA 1
ATOM 798 C C . ASP A 1 108 ? -3.460 -5.290 19.170 1.00 80.81 108 ASP A C 1
ATOM 800 O O . ASP A 1 108 ? -3.798 -4.293 19.815 1.00 80.81 108 ASP A O 1
ATOM 804 N N . PRO A 1 109 ? -2.162 -5.633 19.068 1.00 82.56 109 PRO A N 1
ATOM 805 C CA . PRO A 1 109 ? -1.104 -4.819 19.660 1.00 82.56 109 PRO A CA 1
ATOM 806 C C . PRO A 1 109 ? -0.980 -3.461 18.950 1.00 82.56 109 PRO A C 1
ATOM 808 O O . PRO A 1 109 ? -1.252 -3.337 17.757 1.00 82.56 109 PRO A O 1
ATOM 811 N N . HIS A 1 110 ? -0.525 -2.428 19.665 1.00 81.19 110 HIS A N 1
ATOM 812 C CA . HIS A 1 110 ? -0.476 -1.058 19.130 1.00 81.19 110 HIS A CA 1
ATOM 813 C C . HIS A 1 110 ? 0.356 -0.923 17.847 1.00 81.19 110 HIS A C 1
ATOM 815 O O . HIS A 1 110 ? -0.066 -0.212 16.932 1.00 81.19 110 HIS A O 1
ATOM 821 N N . TRP A 1 111 ? 1.494 -1.621 17.762 1.00 85.94 111 TRP A N 1
ATOM 822 C CA . TRP A 1 111 ? 2.368 -1.602 16.585 1.00 85.94 111 TRP A CA 1
ATOM 823 C C . TRP A 1 111 ? 1.671 -2.155 15.334 1.00 85.94 111 TRP A C 1
ATOM 825 O O . TRP A 1 111 ? 1.877 -1.635 14.241 1.00 85.94 111 TRP A O 1
ATOM 835 N N . LEU A 1 112 ? 0.782 -3.144 15.491 1.00 87.94 112 LEU A N 1
ATOM 836 C CA . LEU A 1 112 ? 0.060 -3.770 14.380 1.00 87.94 112 LEU A CA 1
ATOM 837 C C . LEU A 1 112 ? -0.865 -2.765 13.689 1.00 87.94 112 LEU A C 1
ATOM 839 O O . LEU A 1 112 ? -0.996 -2.772 12.471 1.00 87.94 112 LEU A O 1
ATOM 843 N N . SER A 1 113 ? -1.478 -1.859 14.448 1.00 87.31 113 SER A N 1
ATOM 844 C CA . SER A 1 113 ? -2.328 -0.800 13.893 1.00 87.31 113 SER A CA 1
ATOM 845 C C . SER A 1 113 ? -1.529 0.223 13.073 1.00 87.31 113 SER A C 1
ATOM 847 O O . SER A 1 113 ? -2.008 0.662 12.024 1.00 87.31 113 SER A O 1
ATOM 849 N N . ILE A 1 114 ? -0.309 0.562 13.507 1.00 91.25 114 ILE A N 1
ATOM 850 C CA . ILE A 1 114 ? 0.593 1.448 12.756 1.00 91.25 114 ILE A CA 1
ATOM 851 C C . ILE A 1 114 ? 1.038 0.744 11.472 1.00 91.25 114 ILE A C 1
ATOM 853 O O . ILE A 1 114 ? 0.830 1.279 10.387 1.00 91.25 114 ILE A O 1
ATOM 857 N N . MET A 1 115 ? 1.553 -0.484 11.571 1.00 94.00 115 MET A N 1
ATOM 858 C CA . MET A 1 115 ? 2.039 -1.246 10.413 1.00 94.00 115 MET A CA 1
ATOM 859 C C . MET A 1 115 ? 0.943 -1.526 9.387 1.00 94.00 115 MET A C 1
ATOM 861 O O . MET A 1 115 ? 1.166 -1.351 8.196 1.00 94.00 115 MET A O 1
ATOM 865 N N . ARG A 1 116 ? -0.279 -1.847 9.820 1.00 93.12 116 ARG A N 1
ATOM 866 C CA . ARG A 1 116 ? -1.427 -1.963 8.908 1.00 93.12 116 ARG A CA 1
ATOM 867 C C . ARG A 1 116 ? -1.716 -0.665 8.163 1.00 93.12 116 ARG A C 1
ATOM 869 O O . ARG A 1 116 ? -2.072 -0.719 6.998 1.00 93.12 116 ARG A O 1
ATOM 876 N N . THR A 1 117 ? -1.573 0.485 8.819 1.00 94.88 117 THR A N 1
ATOM 877 C CA . THR A 1 117 ? -1.766 1.795 8.176 1.00 94.88 117 THR A CA 1
ATOM 878 C C . THR A 1 117 ? -0.641 2.094 7.185 1.00 94.88 117 THR A C 1
ATOM 880 O O . THR A 1 117 ? -0.906 2.612 6.104 1.00 94.88 117 THR A O 1
ATOM 883 N N . VAL A 1 118 ? 0.596 1.711 7.514 1.00 97.38 118 VAL A N 1
ATOM 884 C CA . VAL A 1 118 ? 1.751 1.817 6.611 1.00 97.38 118 VAL A CA 1
ATOM 885 C C . VAL A 1 118 ? 1.552 0.959 5.361 1.00 97.38 118 VAL A C 1
ATOM 887 O O . VAL A 1 118 ? 1.622 1.467 4.248 1.00 97.38 118 VAL A O 1
ATOM 890 N N . VAL A 1 119 ? 1.211 -0.315 5.531 1.00 97.81 119 VAL A N 1
ATOM 891 C CA . VAL A 1 119 ? 0.953 -1.245 4.423 1.00 97.81 119 VAL A CA 1
ATOM 892 C C . VAL A 1 119 ? -0.264 -0.817 3.597 1.00 97.81 119 VAL A C 1
ATOM 894 O O . VAL A 1 119 ? -0.223 -0.868 2.372 1.00 97.81 119 VAL A O 1
ATOM 897 N N . MET A 1 120 ? -1.323 -0.318 4.243 1.00 97.94 120 MET A N 1
ATOM 898 C CA . MET A 1 120 ? -2.480 0.261 3.550 1.00 97.94 120 MET A CA 1
ATOM 899 C C . MET A 1 120 ? -2.070 1.443 2.666 1.00 97.94 120 MET A C 1
ATOM 901 O O . MET A 1 120 ? -2.536 1.550 1.536 1.00 97.94 120 MET A O 1
ATOM 905 N N . CYS A 1 121 ? -1.171 2.309 3.150 1.00 98.38 121 CYS A N 1
ATOM 906 C CA . CYS A 1 121 ? -0.608 3.386 2.340 1.00 98.38 121 CYS A CA 1
ATOM 907 C C . CYS A 1 121 ? 0.077 2.822 1.087 1.00 98.38 121 CYS A C 1
ATOM 909 O O . CYS A 1 121 ? -0.180 3.303 -0.010 1.00 98.38 121 CYS A O 1
ATOM 911 N N . TYR A 1 122 ? 0.873 1.757 1.218 1.00 98.50 122 TYR A N 1
ATOM 912 C CA . TYR A 1 122 ? 1.605 1.171 0.089 1.00 98.50 122 TYR A CA 1
ATOM 913 C C . TYR A 1 122 ? 0.675 0.589 -0.976 1.00 98.50 122 TYR A C 1
ATOM 915 O O . TYR A 1 122 ? 0.892 0.828 -2.164 1.00 98.50 122 TYR A O 1
ATOM 923 N N . LEU A 1 123 ? -0.386 -0.106 -0.558 1.00 98.38 123 LEU A N 1
ATOM 924 C CA . LEU A 1 123 ? -1.406 -0.629 -1.469 1.00 98.38 123 LEU A CA 1
ATOM 925 C C . LEU A 1 123 ? -2.132 0.496 -2.217 1.00 98.38 123 LEU A C 1
ATOM 927 O O . LEU A 1 123 ? -2.268 0.438 -3.438 1.00 98.38 123 LEU A O 1
ATOM 931 N N . LEU A 1 124 ? -2.560 1.548 -1.508 1.00 98.44 124 LEU A N 1
ATOM 932 C CA . LEU A 1 124 ? -3.253 2.680 -2.133 1.00 98.44 124 LEU A CA 1
ATOM 933 C C . LEU A 1 124 ? -2.349 3.443 -3.099 1.00 98.44 124 LEU A C 1
ATOM 935 O O . LEU A 1 124 ? -2.779 3.768 -4.200 1.00 98.44 124 LEU A O 1
ATOM 939 N N . VAL A 1 125 ? -1.102 3.717 -2.710 1.00 98.12 125 VAL A N 1
ATOM 940 C CA . VAL A 1 125 ? -0.142 4.413 -3.574 1.00 98.12 125 VAL A CA 1
ATOM 941 C C . VAL A 1 125 ? 0.146 3.584 -4.824 1.00 98.12 125 VAL A C 1
ATOM 943 O O . VAL A 1 125 ? 0.133 4.139 -5.918 1.00 98.12 125 VAL A O 1
ATOM 946 N N . SER A 1 126 ? 0.323 2.267 -4.690 1.00 97.44 126 SER A N 1
ATOM 947 C CA . SER A 1 126 ? 0.531 1.375 -5.838 1.00 97.44 126 SER A CA 1
ATOM 948 C C . SER A 1 126 ? -0.658 1.401 -6.802 1.00 97.44 126 SER A C 1
ATOM 950 O O . SER A 1 126 ? -0.460 1.556 -8.005 1.00 97.44 126 SER A O 1
ATOM 952 N N . GLY A 1 127 ? -1.891 1.340 -6.286 1.00 97.00 127 GLY A N 1
ATOM 953 C CA . GLY A 1 127 ? -3.104 1.457 -7.100 1.00 97.00 127 GLY A CA 1
ATOM 954 C C . GLY A 1 127 ? -3.242 2.816 -7.794 1.00 97.00 127 GLY A C 1
ATOM 955 O O . GLY A 1 127 ? -3.554 2.874 -8.981 1.00 97.00 127 GLY A O 1
ATOM 956 N N . ILE A 1 128 ? -2.948 3.915 -7.088 1.00 96.81 128 ILE A N 1
ATOM 957 C CA . ILE A 1 128 ? -2.979 5.278 -7.646 1.00 96.81 128 ILE A CA 1
ATOM 958 C C . ILE A 1 128 ? -1.945 5.431 -8.765 1.00 96.81 128 ILE A C 1
ATOM 960 O O . ILE A 1 128 ? -2.284 5.887 -9.855 1.00 96.81 128 ILE A O 1
ATOM 964 N N . VAL A 1 129 ? -0.691 5.045 -8.516 1.00 95.12 129 VAL A N 1
ATOM 965 C CA . VAL A 1 129 ? 0.389 5.154 -9.506 1.00 95.12 129 VAL A CA 1
ATOM 966 C C . VAL A 1 129 ? 0.080 4.288 -10.726 1.00 95.12 129 VAL A C 1
ATOM 968 O O . VAL A 1 129 ? 0.224 4.762 -11.850 1.00 95.12 129 VAL A O 1
ATOM 971 N N . PHE A 1 130 ? -0.423 3.068 -10.530 1.00 94.19 130 PHE A N 1
ATOM 972 C CA . PHE A 1 130 ? -0.850 2.204 -11.629 1.00 94.19 130 PHE A CA 1
ATOM 973 C C . PHE A 1 130 ? -1.987 2.824 -12.450 1.00 94.19 130 PHE A C 1
ATOM 975 O O . PHE A 1 130 ? -1.891 2.880 -13.674 1.00 94.19 130 PHE A O 1
ATOM 982 N N . ALA A 1 131 ? -3.021 3.369 -11.801 1.00 93.25 131 ALA A N 1
ATOM 983 C CA . ALA A 1 131 ? -4.119 4.050 -12.487 1.00 93.25 131 ALA A CA 1
ATOM 984 C C . ALA A 1 131 ? -3.626 5.230 -13.337 1.00 93.25 131 ALA A C 1
ATOM 986 O O . ALA A 1 131 ? -4.059 5.395 -14.476 1.00 93.25 131 ALA A O 1
ATOM 987 N N . VAL A 1 132 ? -2.690 6.026 -12.808 1.00 90.94 132 VAL A N 1
ATOM 988 C CA . VAL A 1 132 ? -2.071 7.136 -13.544 1.00 90.94 132 VAL A CA 1
ATOM 989 C C . VAL A 1 132 ? -1.277 6.621 -14.745 1.00 90.94 132 VAL A C 1
ATOM 991 O O . VAL A 1 132 ? -1.420 7.173 -15.833 1.00 90.94 132 VAL A O 1
ATOM 994 N N . ILE A 1 133 ? -0.483 5.556 -14.587 1.00 88.38 133 ILE A N 1
ATOM 995 C CA . ILE A 1 133 ? 0.282 4.947 -15.687 1.00 88.38 133 ILE A CA 1
ATOM 996 C C . ILE A 1 133 ? -0.654 4.446 -16.793 1.00 88.38 133 ILE A C 1
ATOM 998 O O . ILE A 1 133 ? -0.437 4.767 -17.960 1.00 88.38 133 ILE A O 1
ATOM 1002 N N . VAL A 1 134 ? -1.710 3.707 -16.443 1.00 88.19 134 VAL A N 1
ATOM 1003 C CA . VAL A 1 134 ? -2.695 3.185 -17.407 1.00 88.19 134 VAL A CA 1
ATOM 1004 C C . VAL A 1 134 ? -3.439 4.325 -18.108 1.00 88.19 134 VAL A C 1
ATOM 1006 O O . VAL A 1 134 ? -3.611 4.295 -19.326 1.00 88.19 134 VAL A O 1
ATOM 1009 N N . ALA A 1 135 ? -3.830 5.370 -17.374 1.00 86.44 135 ALA A N 1
ATOM 1010 C CA . ALA A 1 135 ? -4.484 6.537 -17.960 1.00 86.44 135 ALA A CA 1
ATOM 1011 C C . ALA A 1 135 ? -3.565 7.260 -18.959 1.00 86.44 135 ALA A C 1
ATOM 1013 O O . ALA A 1 135 ? -3.983 7.557 -20.076 1.00 86.44 135 ALA A O 1
ATOM 1014 N N . GLN A 1 136 ? -2.299 7.489 -18.603 1.00 81.75 136 GLN A N 1
ATOM 1015 C CA . GLN A 1 136 ? -1.314 8.120 -19.491 1.00 81.75 136 GLN A CA 1
ATOM 1016 C C . GLN A 1 136 ? -0.940 7.239 -20.690 1.00 81.75 136 GLN A C 1
ATOM 1018 O O . GLN A 1 136 ? -0.580 7.755 -21.744 1.00 81.75 136 GLN A O 1
ATOM 1023 N N . ALA A 1 137 ? -1.052 5.918 -20.560 1.00 79.75 137 ALA A N 1
ATOM 1024 C CA . ALA A 1 137 ? -0.834 5.007 -21.673 1.00 79.75 137 ALA A CA 1
ATOM 1025 C C . ALA A 1 137 ? -1.842 5.197 -22.794 1.00 79.75 137 ALA A C 1
ATOM 1027 O O . ALA A 1 137 ? -1.478 5.384 -23.957 1.00 79.75 137 ALA A O 1
ATOM 1028 N N . SER A 1 138 ? -3.115 5.251 -22.408 1.00 72.50 138 SER A N 1
ATOM 1029 C CA . SER A 1 138 ? -4.218 5.421 -23.345 1.00 72.50 138 SER A CA 1
ATOM 1030 C C . SER A 1 138 ? -4.123 6.713 -24.168 1.00 72.50 138 SER A C 1
ATOM 1032 O O . SER A 1 138 ? -4.573 6.740 -25.310 1.00 72.50 138 SER A O 1
ATOM 1034 N N . THR A 1 139 ? -3.483 7.764 -23.638 1.00 71.88 139 THR A N 1
ATOM 1035 C CA . THR A 1 139 ? -3.316 9.052 -24.331 1.00 71.88 139 THR A CA 1
ATOM 1036 C C . THR A 1 139 ? -2.111 9.095 -25.272 1.00 71.88 139 THR A C 1
ATOM 1038 O O . THR A 1 139 ? -2.027 9.995 -26.105 1.00 71.88 139 THR A O 1
ATOM 1041 N N . ARG A 1 140 ? -1.185 8.132 -25.180 1.00 67.50 140 ARG A N 1
ATOM 1042 C CA . ARG A 1 140 ? 0.078 8.092 -25.943 1.00 67.50 140 ARG A CA 1
ATOM 1043 C C . ARG A 1 140 ? 0.129 6.972 -26.991 1.00 67.50 140 ARG A C 1
ATOM 1045 O O . ARG A 1 140 ? 1.212 6.580 -27.414 1.00 67.50 140 ARG A O 1
ATOM 1052 N N . ALA A 1 141 ? -1.033 6.469 -27.416 1.00 64.25 141 ALA A N 1
ATOM 1053 C CA . ALA A 1 141 ? -1.196 5.434 -28.446 1.00 64.25 141 ALA A CA 1
ATOM 1054 C C . ALA A 1 141 ? -0.510 4.080 -28.156 1.00 64.25 141 ALA A C 1
ATOM 1056 O O . ALA A 1 141 ? -0.352 3.270 -29.068 1.00 64.25 141 ALA A O 1
ATOM 1057 N N . TYR A 1 142 ? -0.159 3.790 -26.896 1.00 67.50 142 TYR A N 1
ATOM 1058 C CA . TYR A 1 142 ? 0.253 2.452 -26.469 1.00 67.50 142 TYR A CA 1
ATOM 1059 C C . TYR A 1 142 ? -0.811 1.833 -25.561 1.00 67.50 142 TYR A C 1
ATOM 1061 O O . TYR A 1 142 ? -1.346 2.474 -24.657 1.00 67.50 142 TYR A O 1
ATOM 1069 N N . ARG A 1 143 ? -1.151 0.568 -25.814 1.00 67.81 143 ARG A N 1
ATOM 1070 C CA . ARG A 1 143 ? -2.140 -0.165 -25.022 1.00 67.81 143 ARG A CA 1
ATOM 1071 C C . ARG A 1 143 ? -1.437 -0.875 -23.869 1.00 67.81 143 ARG A C 1
ATOM 1073 O O . ARG A 1 143 ? -0.548 -1.687 -24.099 1.00 67.81 143 ARG A O 1
ATOM 1080 N N . VAL A 1 144 ? -1.849 -0.573 -22.640 1.00 75.19 144 VAL A N 1
ATOM 1081 C CA . VAL A 1 144 ? -1.516 -1.383 -21.461 1.00 75.19 144 VAL A CA 1
ATOM 1082 C C . VAL A 1 144 ? -2.695 -2.310 -21.219 1.00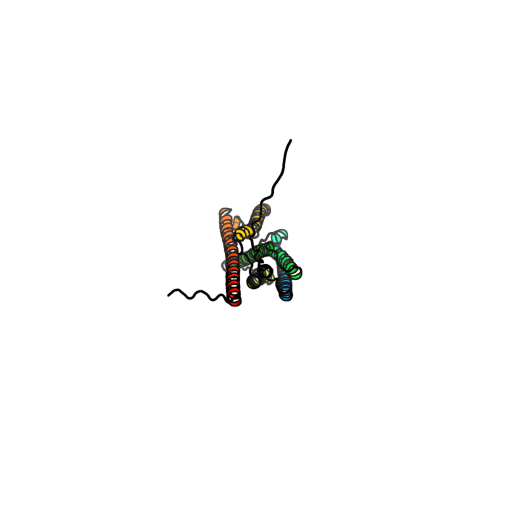 75.19 144 VAL A C 1
ATOM 1084 O O . VAL A 1 144 ? -3.773 -1.854 -20.836 1.00 75.19 144 VAL A O 1
ATOM 1087 N N . ASP A 1 145 ? -2.510 -3.599 -21.487 1.00 82.12 145 ASP A N 1
ATOM 1088 C CA . ASP A 1 145 ? -3.501 -4.599 -21.110 1.00 82.12 145 ASP A CA 1
ATOM 1089 C C . ASP A 1 145 ? -3.483 -4.786 -19.592 1.00 82.12 145 ASP A C 1
ATOM 1091 O O . ASP A 1 145 ? -2.427 -4.957 -18.985 1.00 82.12 145 ASP A O 1
ATOM 1095 N N . VAL A 1 146 ? -4.667 -4.735 -18.983 1.00 86.62 146 VAL A N 1
ATOM 1096 C CA . VAL A 1 146 ? -4.851 -4.901 -17.538 1.00 86.62 146 VAL A CA 1
ATOM 1097 C C . VAL A 1 146 ? -5.514 -6.260 -17.306 1.00 86.62 146 VAL A C 1
ATOM 1099 O O . VAL A 1 146 ? -6.741 -6.361 -17.406 1.00 86.62 146 VAL A O 1
ATOM 1102 N N . PRO A 1 147 ? -4.744 -7.332 -17.043 1.00 93.12 147 PRO A N 1
ATOM 1103 C CA . PRO A 1 147 ? -5.318 -8.638 -16.751 1.00 93.12 147 PRO A CA 1
ATOM 1104 C C . PRO A 1 147 ? -6.139 -8.607 -15.454 1.00 93.12 147 PRO A C 1
ATOM 1106 O O . PRO A 1 147 ? -6.032 -7.701 -14.620 1.00 93.12 147 PRO A O 1
ATOM 1109 N N . TRP A 1 148 ? -6.954 -9.644 -15.247 1.00 96.69 148 TRP A N 1
ATOM 1110 C CA . TRP A 1 148 ? -7.759 -9.789 -14.029 1.00 96.69 148 TRP A CA 1
ATOM 1111 C C . TRP A 1 148 ? -6.894 -9.735 -12.760 1.00 96.69 148 TRP A C 1
ATOM 1113 O O . TRP A 1 148 ? -7.304 -9.148 -11.761 1.00 96.69 148 TRP A O 1
ATOM 1123 N N . SER A 1 149 ? -5.681 -10.291 -12.812 1.00 95.69 149 SER A N 1
ATOM 1124 C CA . SER A 1 149 ? -4.737 -10.293 -11.696 1.00 95.69 149 SER A CA 1
ATOM 1125 C C . SER A 1 149 ? -4.269 -8.886 -11.339 1.00 95.69 149 SER A C 1
ATOM 1127 O O . SER A 1 149 ? -4.211 -8.551 -10.160 1.00 95.69 149 SER A O 1
ATOM 1129 N N . ASP A 1 150 ? -4.025 -8.032 -12.335 1.00 95.44 150 ASP A N 1
ATOM 1130 C CA . ASP A 1 150 ? -3.649 -6.632 -12.109 1.00 95.44 150 ASP A CA 1
ATOM 1131 C C . ASP A 1 150 ? -4.822 -5.831 -11.571 1.00 95.44 150 ASP A C 1
ATOM 1133 O O . ASP A 1 150 ? -4.637 -4.974 -10.709 1.00 95.44 150 ASP A O 1
ATOM 1137 N N . THR A 1 151 ? -6.034 -6.147 -12.031 1.00 96.50 151 THR A N 1
ATOM 1138 C CA . THR A 1 151 ? -7.259 -5.556 -11.490 1.00 96.50 151 THR A CA 1
ATOM 1139 C C . THR A 1 151 ? -7.416 -5.888 -10.007 1.00 96.50 151 THR A C 1
ATOM 1141 O O . THR A 1 151 ? -7.746 -5.013 -9.201 1.00 96.50 151 THR A O 1
ATOM 1144 N N . LEU A 1 152 ? -7.144 -7.138 -9.618 1.00 97.31 152 LEU A N 1
ATOM 1145 C CA . LEU A 1 152 ? -7.167 -7.530 -8.214 1.00 97.31 152 LEU A CA 1
ATOM 1146 C C . LEU A 1 152 ? -6.094 -6.800 -7.404 1.00 97.31 152 LEU A C 1
ATOM 1148 O O . LEU A 1 152 ? -6.430 -6.182 -6.395 1.00 97.31 152 LEU A O 1
ATOM 1152 N N . LEU A 1 153 ? -4.847 -6.835 -7.879 1.00 95.75 153 LEU A N 1
ATOM 1153 C CA . LEU A 1 153 ? -3.674 -6.313 -7.178 1.00 95.75 153 LEU A CA 1
ATOM 1154 C C . LEU A 1 153 ? -3.750 -4.794 -6.955 1.00 95.75 153 LEU A C 1
ATOM 1156 O O . LEU A 1 153 ? -3.404 -4.295 -5.888 1.00 95.75 153 LEU A O 1
ATOM 1160 N N . HIS A 1 154 ? -4.226 -4.045 -7.954 1.00 97.06 154 HIS A N 1
ATOM 1161 C CA . HIS A 1 154 ? -4.191 -2.580 -7.930 1.00 97.06 154 HIS A CA 1
ATOM 1162 C C . HIS A 1 154 ? -5.499 -1.932 -7.477 1.00 97.06 154 HIS A C 1
ATOM 1164 O O . HIS A 1 154 ? -5.474 -0.788 -7.019 1.00 97.06 154 HIS A O 1
ATOM 1170 N N . PHE A 1 155 ? -6.636 -2.631 -7.578 1.00 97.25 155 PHE A N 1
ATOM 1171 C CA . PHE A 1 155 ? -7.944 -2.032 -7.299 1.00 97.25 155 PHE A CA 1
ATOM 1172 C C . PHE A 1 155 ? -8.765 -2.816 -6.282 1.00 97.25 155 PHE A C 1
ATOM 1174 O O . PHE A 1 155 ? -9.163 -2.250 -5.263 1.00 97.25 155 PHE A O 1
ATOM 1181 N N . VAL A 1 156 ? -9.018 -4.107 -6.516 1.00 98.19 156 VAL A N 1
ATOM 1182 C CA . VAL A 1 156 ? -9.966 -4.867 -5.680 1.00 98.19 156 VAL A CA 1
ATOM 1183 C C . VAL A 1 156 ? -9.402 -5.131 -4.288 1.00 98.19 156 VAL A C 1
ATOM 1185 O O . VAL A 1 156 ? -10.059 -4.808 -3.297 1.00 98.19 156 VAL A O 1
ATOM 1188 N N . VAL A 1 157 ? -8.188 -5.678 -4.182 1.00 97.81 157 VAL A N 1
ATOM 1189 C CA . VAL A 1 157 ? -7.575 -5.956 -2.878 1.00 97.81 157 VAL A CA 1
ATOM 1190 C C . VAL A 1 157 ? -7.310 -4.667 -2.101 1.00 97.81 157 VAL A C 1
ATOM 1192 O O . VAL A 1 157 ? -7.723 -4.615 -0.941 1.00 97.81 157 VAL A O 1
ATOM 1195 N N . PRO A 1 158 ? -6.739 -3.593 -2.684 1.00 98.19 158 PRO A N 1
ATOM 1196 C CA . PRO A 1 158 ? -6.617 -2.314 -1.987 1.00 98.19 158 PRO A CA 1
ATOM 1197 C C . PRO A 1 158 ? -7.962 -1.755 -1.498 1.00 98.19 158 PRO A C 1
ATOM 1199 O O . PRO A 1 158 ? -8.050 -1.289 -0.362 1.00 98.19 158 PRO A O 1
ATOM 1202 N N . ALA A 1 159 ? -9.036 -1.845 -2.289 1.00 98.38 159 ALA A N 1
ATOM 1203 C CA . ALA A 1 159 ? -10.359 -1.388 -1.862 1.00 98.38 159 ALA A CA 1
ATOM 1204 C C . ALA A 1 159 ? -10.897 -2.205 -0.674 1.00 98.38 159 ALA A C 1
ATOM 1206 O O . ALA A 1 159 ? -11.333 -1.634 0.329 1.00 98.38 159 ALA A O 1
ATOM 1207 N N . LEU A 1 160 ? -10.816 -3.535 -0.738 1.00 98.19 160 LEU A N 1
ATOM 1208 C CA . LEU A 1 160 ? -11.226 -4.416 0.358 1.00 98.19 160 LEU A CA 1
ATOM 1209 C C . LEU A 1 160 ? -10.344 -4.216 1.603 1.00 98.19 160 LEU A C 1
ATOM 1211 O O . LEU A 1 160 ? -10.845 -4.142 2.728 1.00 98.19 160 LEU A O 1
ATOM 1215 N N . ALA A 1 161 ? -9.034 -4.058 1.437 1.00 97.38 161 ALA A N 1
ATOM 1216 C CA . ALA A 1 161 ? -8.121 -3.760 2.536 1.00 97.38 161 ALA A CA 1
ATOM 1217 C C . ALA A 1 161 ? -8.498 -2.440 3.223 1.00 97.38 161 ALA A C 1
ATOM 1219 O O . ALA A 1 161 ? -8.530 -2.386 4.455 1.00 97.38 161 ALA A O 1
ATOM 1220 N N . LEU A 1 162 ? -8.870 -1.414 2.448 1.00 97.44 162 LEU A N 1
ATOM 1221 C CA . LEU A 1 162 ? -9.318 -0.126 2.972 1.00 97.44 162 LEU A CA 1
ATOM 1222 C C . LEU A 1 162 ? -10.634 -0.251 3.746 1.00 97.44 162 LEU A C 1
ATOM 1224 O O . LEU A 1 162 ? -10.748 0.301 4.841 1.00 97.44 162 LEU A O 1
ATOM 1228 N N . VAL A 1 163 ? -11.599 -1.014 3.224 1.00 96.44 163 VAL A N 1
ATOM 1229 C CA . VAL A 1 163 ? -12.861 -1.315 3.923 1.00 96.44 163 VAL A CA 1
ATOM 1230 C C . VAL A 1 163 ? -12.581 -2.008 5.255 1.00 96.44 163 VAL A C 1
ATOM 1232 O O . VAL A 1 163 ? -13.093 -1.581 6.289 1.00 96.44 163 VAL A O 1
ATOM 1235 N N . GLY A 1 164 ? -11.717 -3.025 5.263 1.00 93.25 164 GLY A N 1
ATOM 1236 C CA . GLY A 1 164 ? -11.326 -3.732 6.483 1.00 93.25 164 GLY A CA 1
ATOM 1237 C C . GLY A 1 164 ? -10.607 -2.828 7.484 1.00 93.25 164 GLY A C 1
ATOM 1238 O O . GLY A 1 164 ? -10.908 -2.854 8.677 1.00 93.25 164 GLY A O 1
ATOM 1239 N N . TRP A 1 165 ? -9.686 -1.989 7.007 1.00 93.81 165 TRP A N 1
ATOM 1240 C CA . TRP A 1 165 ? -8.983 -0.998 7.823 1.00 93.81 165 TRP A CA 1
ATOM 1241 C C . TRP A 1 165 ? -9.952 0.006 8.459 1.00 93.81 165 TRP A C 1
ATOM 1243 O O . TRP A 1 165 ? -9.844 0.290 9.653 1.00 93.81 165 TRP A O 1
ATOM 1253 N N . PHE A 1 166 ? -10.930 0.498 7.696 1.00 93.06 166 PHE A N 1
ATOM 1254 C CA . PHE A 1 166 ? -11.937 1.437 8.181 1.00 93.06 166 PHE A CA 1
ATOM 1255 C C . PHE A 1 166 ? -12.878 0.787 9.200 1.00 93.06 166 PHE A C 1
ATOM 1257 O O . PHE A 1 166 ? -13.118 1.349 10.267 1.00 93.06 166 PHE A O 1
ATOM 1264 N N . PHE A 1 167 ? -13.367 -0.418 8.910 1.00 90.25 167 PHE A N 1
ATOM 1265 C CA . PHE A 1 167 ? -14.237 -1.183 9.803 1.00 90.25 167 PHE A CA 1
ATOM 1266 C C . PHE A 1 167 ? -13.557 -1.466 11.150 1.00 90.25 167 PHE A C 1
ATOM 1268 O O . PHE A 1 167 ? -14.147 -1.242 12.209 1.00 90.25 167 PHE A O 1
ATOM 1275 N N . ASP A 1 168 ? -12.278 -1.852 11.122 1.00 86.00 168 ASP A N 1
ATOM 1276 C CA . ASP A 1 168 ? -11.455 -2.013 12.321 1.00 86.00 168 ASP A CA 1
ATOM 1277 C C . ASP A 1 168 ? -11.334 -0.712 13.127 1.00 86.00 168 ASP A C 1
ATOM 1279 O O . ASP A 1 168 ? -11.453 -0.731 14.355 1.00 86.00 168 ASP A O 1
ATOM 1283 N N . ALA A 1 169 ? -11.120 0.416 12.444 1.00 86.38 169 ALA A N 1
ATOM 1284 C CA . ALA A 1 169 ? -11.000 1.722 13.081 1.00 86.38 169 ALA A CA 1
ATOM 1285 C C . ALA A 1 169 ? -12.314 2.182 13.733 1.00 86.38 169 ALA A C 1
ATOM 1287 O O . ALA A 1 169 ? -12.272 2.790 14.801 1.00 86.38 169 ALA A O 1
ATOM 1288 N N . VAL A 1 170 ? -13.468 1.896 13.119 1.00 86.31 170 VAL A N 1
ATOM 1289 C CA . VAL A 1 170 ? -14.792 2.310 13.616 1.00 86.31 170 VAL A CA 1
ATOM 1290 C C . VAL A 1 170 ? -15.274 1.442 14.772 1.00 86.31 170 VAL A C 1
ATOM 1292 O O . VAL A 1 170 ? -15.773 1.974 15.760 1.00 86.31 170 VAL A O 1
ATOM 1295 N N . ILE A 1 171 ? -15.136 0.120 14.674 1.00 81.19 171 ILE A N 1
ATOM 1296 C CA . ILE A 1 171 ? -15.668 -0.796 15.696 1.00 81.19 171 ILE A CA 1
ATOM 1297 C C . ILE A 1 171 ? -14.761 -0.881 16.912 1.00 81.19 171 ILE A C 1
ATOM 1299 O O . ILE A 1 171 ? -15.213 -1.138 18.026 1.00 81.19 171 ILE A O 1
ATOM 1303 N N . SER A 1 172 ? -13.470 -0.645 16.714 1.00 74.31 172 SER A N 1
ATOM 1304 C CA . SER A 1 172 ? -12.498 -0.642 17.791 1.00 74.31 172 SER A CA 1
ATOM 1305 C C . SER A 1 172 ? -11.626 0.602 17.716 1.00 74.31 172 SER A C 1
ATOM 1307 O O . SER A 1 172 ? -10.415 0.479 17.489 1.00 74.31 172 SER A O 1
ATOM 1309 N N . PRO A 1 173 ? -12.212 1.792 17.938 1.00 74.19 173 PRO A N 1
ATOM 1310 C CA . PRO A 1 173 ? -11.459 3.030 17.963 1.00 74.19 173 PRO A CA 1
ATOM 1311 C C . PRO A 1 173 ? -10.339 2.906 18.986 1.00 74.19 173 PRO A C 1
ATOM 1313 O O . PRO A 1 173 ? -10.534 2.412 20.099 1.00 74.19 173 PRO A O 1
ATOM 1316 N N . ARG A 1 174 ? -9.140 3.328 18.590 1.00 75.00 174 ARG A N 1
ATOM 1317 C CA . ARG A 1 174 ? -8.011 3.398 19.516 1.00 75.00 174 ARG A CA 1
ATOM 1318 C C . ARG A 1 174 ? -8.369 4.334 20.666 1.00 75.00 174 ARG A C 1
ATOM 1320 O O . ARG A 1 174 ? -9.002 5.359 20.418 1.00 75.00 174 ARG A O 1
ATOM 1327 N N . SER A 1 175 ? -7.902 4.021 21.874 1.00 72.06 175 SER A N 1
ATOM 1328 C CA . SER A 1 175 ? -7.973 4.950 23.009 1.00 72.06 175 SER A CA 1
ATOM 1329 C C . SER A 1 175 ? -7.214 6.243 22.702 1.00 72.06 175 SER A C 1
ATOM 1331 O O . SER A 1 175 ? -7.701 7.328 23.003 1.00 72.06 175 SER A O 1
ATOM 1333 N N . ASP A 1 176 ? -6.076 6.112 22.010 1.00 80.69 176 ASP A N 1
ATOM 1334 C CA . ASP A 1 176 ? -5.229 7.234 21.620 1.00 80.69 176 ASP A CA 1
ATOM 1335 C C . ASP A 1 176 ? -5.291 7.505 20.112 1.00 80.69 176 ASP A C 1
ATOM 1337 O O . ASP A 1 176 ? -5.223 6.560 19.306 1.00 80.69 176 ASP A O 1
ATOM 1341 N N . PRO A 1 177 ? -5.335 8.784 19.698 1.00 86.00 177 PRO A N 1
ATOM 1342 C CA . PRO A 1 177 ? -5.262 9.161 18.294 1.00 86.00 177 PRO A CA 1
ATOM 1343 C C . PRO A 1 177 ? -4.004 8.606 17.615 1.00 86.00 177 PRO A C 1
ATOM 1345 O O . PRO A 1 177 ? -2.917 8.618 18.193 1.00 86.00 177 PRO A O 1
ATOM 1348 N N . MET A 1 178 ? -4.125 8.181 16.353 1.00 90.69 178 MET A N 1
ATOM 1349 C CA . MET A 1 178 ? -2.967 7.773 15.548 1.00 90.69 178 MET A CA 1
ATOM 1350 C C . MET A 1 178 ? -1.918 8.903 15.513 1.00 90.69 178 MET A C 1
ATOM 1352 O O . MET A 1 178 ? -2.281 10.049 15.207 1.00 90.69 178 MET A O 1
ATOM 1356 N N . PRO A 1 179 ? -0.639 8.636 15.835 1.00 91.62 179 PRO A N 1
ATOM 1357 C CA . PRO A 1 179 ? 0.373 9.679 15.891 1.00 91.62 179 PRO A CA 1
ATOM 1358 C C . PRO A 1 179 ? 0.793 10.106 14.482 1.00 91.62 179 PRO A C 1
ATOM 1360 O O . PRO A 1 179 ? 0.955 9.275 13.587 1.00 91.62 179 PRO A O 1
ATOM 1363 N N . TRP A 1 180 ? 1.033 11.405 14.296 1.00 94.50 180 TRP A N 1
ATOM 1364 C CA . TRP A 1 180 ? 1.543 11.951 13.032 1.00 94.50 180 TRP A CA 1
ATOM 1365 C C . TRP A 1 180 ? 2.949 11.450 12.683 1.00 94.50 180 TRP A C 1
ATOM 1367 O O . TRP A 1 180 ? 3.309 11.434 11.512 1.00 94.50 180 TRP A O 1
ATOM 1377 N N . SER A 1 181 ? 3.701 10.923 13.657 1.00 93.31 181 SER A N 1
ATOM 1378 C CA . SER A 1 181 ? 4.958 10.208 13.402 1.00 93.31 181 SER A CA 1
ATOM 1379 C C . SER A 1 181 ? 4.789 8.970 12.509 1.00 93.31 181 SER A C 1
ATOM 1381 O O . SER A 1 181 ? 5.768 8.504 11.936 1.00 93.31 181 SER A O 1
ATOM 1383 N N . THR A 1 182 ? 3.559 8.474 12.306 1.00 92.31 182 THR A N 1
ATOM 1384 C CA . THR A 1 182 ? 3.244 7.431 11.309 1.00 92.31 182 THR A CA 1
ATOM 1385 C C . THR A 1 182 ? 3.661 7.835 9.890 1.00 92.31 182 THR A C 1
ATOM 1387 O O . THR A 1 182 ? 4.031 6.963 9.111 1.00 92.31 182 THR A O 1
ATOM 1390 N N . LEU A 1 183 ? 3.688 9.135 9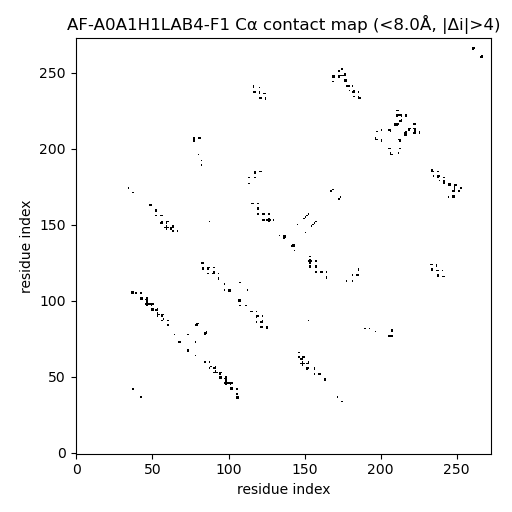.560 1.00 94.56 183 LEU A N 1
ATOM 1391 C CA . LEU A 1 183 ? 4.214 9.618 8.274 1.00 94.56 183 LEU A CA 1
ATOM 1392 C C . LEU A 1 183 ? 5.706 9.298 8.113 1.00 94.56 183 LEU A C 1
ATOM 1394 O O . LEU A 1 183 ? 6.149 8.972 7.020 1.00 94.56 183 LEU A O 1
ATOM 1398 N N . GLY A 1 184 ? 6.478 9.338 9.200 1.00 94.75 184 GLY A N 1
ATOM 1399 C CA . GLY A 1 184 ? 7.875 8.911 9.171 1.00 94.75 184 GLY A CA 1
ATOM 1400 C C . GLY A 1 184 ? 7.998 7.417 8.883 1.00 94.75 184 GLY A C 1
ATOM 1401 O O . GLY A 1 184 ? 8.857 7.015 8.113 1.00 94.75 184 GLY A O 1
ATOM 1402 N N . TRP A 1 185 ? 7.095 6.597 9.427 1.00 96.06 185 TRP A N 1
ATOM 1403 C CA . TRP A 1 185 ? 7.124 5.140 9.261 1.00 96.06 185 TRP A CA 1
ATOM 1404 C C . TRP A 1 185 ? 6.751 4.647 7.861 1.00 96.06 185 TRP A C 1
ATOM 1406 O O . TRP A 1 185 ? 7.080 3.509 7.535 1.00 96.06 185 TRP A O 1
ATOM 1416 N N . VAL A 1 186 ? 6.101 5.463 7.021 1.00 96.88 186 VAL A N 1
ATOM 1417 C CA . VAL A 1 186 ? 5.807 5.048 5.639 1.00 96.88 186 VAL A CA 1
ATOM 1418 C C . VAL A 1 186 ? 7.018 5.136 4.715 1.00 96.88 186 VAL A C 1
ATOM 1420 O O . VAL A 1 186 ? 7.027 4.447 3.704 1.00 96.88 186 VAL A O 1
ATOM 1423 N N . LEU A 1 187 ? 8.044 5.927 5.034 1.00 97.31 187 LEU A N 1
ATOM 1424 C CA . LEU A 1 187 ? 9.151 6.218 4.114 1.00 97.31 187 LEU A CA 1
ATOM 1425 C C . LEU A 1 187 ? 10.312 5.204 4.079 1.00 97.31 187 LEU A C 1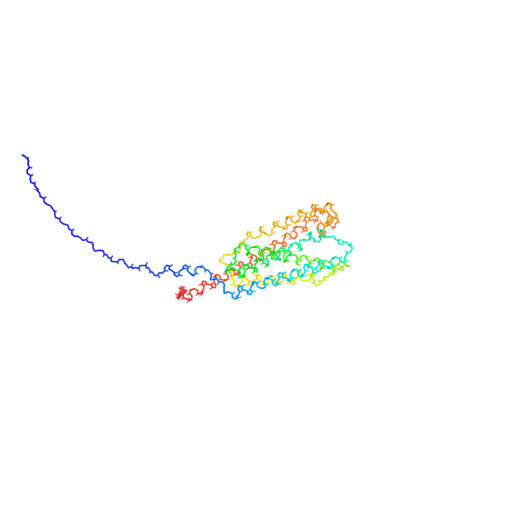
ATOM 1427 O O . LEU A 1 187 ? 10.867 5.035 2.995 1.00 97.31 187 LEU A O 1
ATOM 1431 N N . PRO A 1 188 ? 10.701 4.513 5.173 1.00 97.94 188 PRO A N 1
ATOM 1432 C CA . PRO A 1 188 ? 11.891 3.665 5.178 1.00 97.94 188 PRO A CA 1
ATOM 1433 C C . PRO A 1 188 ? 11.901 2.612 4.071 1.00 97.94 188 PRO A C 1
ATOM 1435 O O . PRO A 1 188 ? 12.902 2.464 3.378 1.00 97.94 188 PRO A O 1
ATOM 1438 N N . PHE A 1 189 ? 10.778 1.919 3.867 1.00 97.88 189 PHE A N 1
ATOM 1439 C CA . PHE A 1 189 ? 10.689 0.865 2.862 1.00 97.88 189 PHE A CA 1
ATOM 1440 C C . PHE A 1 189 ? 10.732 1.411 1.417 1.00 97.88 189 PHE A C 1
ATOM 1442 O O . PHE A 1 189 ? 11.606 0.972 0.671 1.00 97.88 189 PHE A O 1
ATOM 1449 N N . PRO A 1 190 ? 9.912 2.406 1.009 1.00 97.56 190 PRO A N 1
ATOM 1450 C CA . PRO A 1 190 ? 10.038 3.049 -0.302 1.00 97.56 190 PRO A CA 1
ATOM 1451 C C . PRO A 1 190 ? 11.418 3.645 -0.582 1.00 97.56 190 PRO A C 1
ATOM 1453 O O . PRO A 1 190 ? 11.910 3.527 -1.699 1.00 97.56 190 PRO A O 1
ATOM 1456 N N . VAL A 1 191 ? 12.061 4.265 0.412 1.00 98.25 191 VAL A N 1
ATOM 1457 C CA . VAL A 1 191 ? 13.397 4.857 0.245 1.00 98.25 191 VAL A CA 1
ATOM 1458 C C . VAL A 1 191 ? 14.451 3.772 0.043 1.00 98.25 191 VAL A C 1
ATOM 1460 O O . VAL A 1 191 ? 15.249 3.871 -0.886 1.00 98.25 191 VAL A O 1
ATOM 1463 N N . ALA A 1 192 ? 14.434 2.714 0.857 1.00 98.44 192 ALA A N 1
ATOM 1464 C CA . ALA A 1 192 ? 15.341 1.580 0.685 1.00 98.44 192 ALA A CA 1
ATOM 1465 C C . ALA A 1 192 ? 15.143 0.905 -0.681 1.00 98.44 192 ALA A C 1
ATOM 1467 O O . ALA A 1 192 ? 16.113 0.629 -1.386 1.00 98.44 192 ALA A O 1
ATOM 1468 N N . TRP A 1 193 ? 13.885 0.710 -1.082 1.00 98.44 193 TRP A N 1
ATOM 1469 C CA . TRP A 1 193 ? 13.527 0.172 -2.390 1.00 98.44 193 TRP A CA 1
ATOM 1470 C C . TRP A 1 193 ? 14.018 1.064 -3.539 1.00 98.44 193 TRP A C 1
ATOM 1472 O O . TRP A 1 193 ? 14.565 0.553 -4.515 1.00 98.44 193 TRP A O 1
ATOM 1482 N N . LEU A 1 194 ? 13.877 2.388 -3.422 1.00 98.12 194 LEU A N 1
ATOM 1483 C CA . LEU A 1 194 ? 14.332 3.341 -4.434 1.00 98.12 194 LEU A CA 1
ATOM 1484 C C . LEU A 1 194 ? 15.853 3.295 -4.595 1.00 98.12 194 LEU A C 1
ATOM 1486 O O . LEU A 1 194 ? 16.338 3.193 -5.717 1.00 98.12 194 LEU A O 1
ATOM 1490 N N . ILE A 1 195 ? 16.600 3.325 -3.486 1.00 98.12 195 ILE A N 1
ATOM 1491 C CA . ILE A 1 195 ? 18.069 3.243 -3.501 1.00 98.12 195 ILE A CA 1
ATOM 1492 C C . ILE A 1 195 ? 18.513 1.947 -4.183 1.00 98.12 195 ILE A C 1
ATOM 1494 O O . ILE A 1 195 ? 19.312 1.989 -5.117 1.00 98.12 195 ILE A O 1
ATOM 1498 N N . PHE A 1 196 ? 17.950 0.809 -3.765 1.00 97.88 196 PHE A N 1
ATOM 1499 C CA . PHE A 1 196 ? 18.223 -0.487 -4.384 1.00 97.88 196 PHE A CA 1
ATOM 1500 C C . PHE A 1 196 ? 17.930 -0.471 -5.889 1.00 97.88 196 PHE A C 1
ATOM 1502 O O . PHE A 1 196 ? 18.758 -0.906 -6.686 1.00 97.88 196 PHE A O 1
ATOM 1509 N N . THR A 1 197 ? 16.771 0.059 -6.280 1.00 97.69 197 THR A N 1
ATOM 1510 C CA . THR A 1 197 ? 16.316 0.084 -7.673 1.00 97.69 197 THR A CA 1
ATOM 1511 C C . THR A 1 197 ? 17.212 0.946 -8.554 1.00 97.69 197 THR A C 1
ATOM 1513 O O . THR A 1 197 ? 17.508 0.547 -9.675 1.00 97.69 197 THR A O 1
ATOM 1516 N N . LEU A 1 198 ? 17.668 2.101 -8.063 1.00 97.12 198 LEU A N 1
ATOM 1517 C CA . LEU A 1 198 ? 18.541 2.993 -8.827 1.00 97.12 198 LEU A CA 1
ATOM 1518 C C . LEU A 1 198 ? 19.941 2.405 -9.026 1.00 97.12 198 LEU A C 1
ATOM 1520 O O . LEU A 1 198 ? 20.459 2.477 -10.138 1.00 97.12 198 LEU A O 1
ATOM 1524 N N . ILE A 1 199 ? 20.517 1.792 -7.984 1.00 97.44 199 ILE A N 1
ATOM 1525 C CA . ILE A 1 199 ? 21.823 1.116 -8.066 1.00 97.44 199 ILE A CA 1
ATOM 1526 C C . ILE A 1 199 ? 21.727 -0.061 -9.036 1.00 97.44 199 ILE A C 1
ATOM 1528 O O . ILE A 1 199 ? 22.412 -0.088 -10.053 1.00 97.44 199 ILE A O 1
ATOM 1532 N N . ARG A 1 200 ? 20.798 -0.988 -8.773 1.00 96.56 200 ARG A N 1
ATOM 1533 C CA . ARG A 1 200 ? 20.584 -2.166 -9.617 1.00 96.56 200 ARG A CA 1
ATOM 1534 C C . ARG A 1 200 ? 20.298 -1.773 -11.062 1.00 96.56 200 ARG A C 1
ATOM 1536 O O . ARG A 1 200 ? 20.803 -2.416 -11.973 1.00 96.56 200 ARG A O 1
ATOM 1543 N N . GLY A 1 201 ? 19.454 -0.765 -11.272 1.00 95.50 201 GLY A N 1
ATOM 1544 C CA . GLY A 1 201 ? 19.040 -0.342 -12.604 1.00 95.50 201 GLY A CA 1
ATOM 1545 C C . GLY A 1 201 ? 20.194 0.195 -13.444 1.00 95.50 201 GLY A C 1
ATOM 1546 O O . GLY A 1 201 ? 20.224 -0.073 -14.642 1.00 95.50 201 GLY A O 1
ATOM 1547 N N . ALA A 1 202 ? 21.173 0.860 -12.820 1.00 93.81 202 ALA A N 1
ATOM 1548 C CA . ALA A 1 202 ? 22.391 1.296 -13.499 1.00 93.81 202 ALA A CA 1
ATOM 1549 C C . ALA A 1 202 ? 23.264 0.110 -13.947 1.00 93.81 202 ALA A C 1
ATOM 1551 O O . ALA A 1 202 ? 23.840 0.160 -15.031 1.00 93.81 202 ALA A O 1
ATOM 1552 N N . ASP A 1 203 ? 23.309 -0.965 -13.154 1.00 94.94 203 ASP A N 1
ATOM 1553 C CA . ASP A 1 203 ? 24.109 -2.158 -13.456 1.00 94.94 203 ASP A CA 1
ATOM 1554 C C . ASP A 1 203 ? 23.469 -3.045 -14.536 1.00 94.94 203 ASP A C 1
ATOM 1556 O O . ASP A 1 203 ? 24.157 -3.564 -15.413 1.00 94.94 203 ASP A O 1
ATOM 1560 N N . VAL A 1 204 ? 22.146 -3.250 -14.473 1.00 94.56 204 VAL A N 1
ATOM 1561 C CA . VAL A 1 204 ? 21.428 -4.184 -15.368 1.00 94.56 204 VAL A CA 1
ATOM 1562 C C . VAL A 1 204 ? 20.745 -3.503 -16.556 1.00 94.56 204 VAL A C 1
ATOM 1564 O O . VAL A 1 204 ? 20.171 -4.190 -17.399 1.00 94.56 204 VAL A O 1
ATOM 1567 N N . GLY A 1 205 ? 20.758 -2.169 -16.613 1.00 94.06 205 GLY A N 1
ATOM 1568 C CA . GLY A 1 205 ? 20.144 -1.387 -17.690 1.00 94.06 205 GLY A CA 1
ATOM 1569 C C . GLY A 1 205 ? 18.615 -1.469 -17.738 1.00 94.06 205 GLY A C 1
ATOM 1570 O O . GLY A 1 205 ? 18.028 -1.316 -18.807 1.00 94.06 205 GLY A O 1
ATOM 1571 N N . TRP A 1 206 ? 17.955 -1.746 -16.609 1.00 94.88 206 TRP A N 1
ATOM 1572 C CA . TRP A 1 206 ? 16.497 -1.873 -16.543 1.00 94.88 206 TRP A CA 1
ATOM 1573 C C . TRP A 1 206 ? 15.927 -1.282 -15.256 1.00 94.88 206 TRP A C 1
ATOM 1575 O O . TRP A 1 206 ? 16.424 -1.545 -14.158 1.00 94.88 206 TRP A O 1
ATOM 1585 N N . TYR A 1 207 ? 14.812 -0.565 -15.394 1.00 95.75 207 TYR A N 1
ATOM 1586 C CA . TYR A 1 207 ? 14.074 0.042 -14.292 1.00 95.75 207 TYR A CA 1
ATOM 1587 C C . TYR A 1 207 ? 12.607 -0.414 -14.309 1.00 95.75 207 TYR A C 1
ATOM 1589 O O . TYR A 1 207 ? 12.010 -0.508 -15.382 1.00 95.75 207 TYR A O 1
ATOM 1597 N N . PRO A 1 208 ? 11.984 -0.650 -13.138 1.00 93.50 208 PRO A N 1
ATOM 1598 C CA . PRO A 1 208 ? 10.600 -1.122 -13.057 1.00 93.50 208 PRO A CA 1
ATOM 1599 C C . PRO A 1 208 ? 9.582 -0.084 -13.529 1.00 93.50 208 PRO A C 1
ATOM 1601 O O . PRO A 1 208 ? 8.478 -0.439 -13.934 1.00 93.50 208 PRO A O 1
ATOM 1604 N N . TYR A 1 209 ? 9.942 1.197 -13.500 1.00 93.31 209 TYR A N 1
ATOM 1605 C CA . TYR A 1 209 ? 9.065 2.280 -13.915 1.00 93.31 209 TYR A CA 1
ATOM 1606 C C . TYR A 1 209 ? 9.811 3.249 -14.824 1.00 93.31 209 TYR A C 1
ATOM 1608 O O . TYR A 1 209 ? 10.954 3.603 -14.537 1.00 93.31 209 TYR A O 1
ATOM 1616 N N . PHE A 1 210 ? 9.134 3.736 -15.870 1.00 91.06 210 PHE A N 1
ATOM 1617 C CA . PHE A 1 210 ? 9.709 4.683 -16.834 1.00 91.06 210 PHE A CA 1
ATOM 1618 C C . PHE A 1 210 ? 10.294 5.927 -16.156 1.00 91.06 210 PHE A C 1
ATOM 1620 O O . PHE A 1 210 ? 11.307 6.462 -16.585 1.00 91.06 210 PHE A O 1
ATOM 1627 N N . PHE A 1 211 ? 9.669 6.381 -15.067 1.00 92.44 211 PHE A N 1
ATOM 1628 C CA . PHE A 1 211 ? 10.076 7.593 -14.368 1.00 92.44 211 PHE A CA 1
ATOM 1629 C C . PHE A 1 211 ? 11.360 7.442 -13.540 1.00 92.44 211 PHE A C 1
ATOM 1631 O O . PHE A 1 211 ? 11.852 8.425 -12.990 1.00 92.44 211 PHE A O 1
ATOM 1638 N N . LEU A 1 212 ? 11.892 6.222 -13.435 1.00 96.31 212 LEU A N 1
ATOM 1639 C CA . LEU A 1 212 ? 13.194 5.937 -12.834 1.00 96.31 212 LEU A CA 1
ATOM 1640 C C . LEU A 1 212 ? 14.288 5.721 -13.882 1.00 96.31 212 LEU A C 1
ATOM 1642 O O . LEU A 1 212 ? 15.456 5.648 -13.516 1.00 96.31 212 LEU A O 1
ATOM 1646 N N . ASP A 1 213 ? 13.923 5.627 -15.160 1.00 95.62 213 ASP A N 1
ATOM 1647 C CA . ASP A 1 213 ? 14.864 5.416 -16.249 1.00 95.62 213 ASP A CA 1
ATOM 1648 C C . ASP A 1 213 ? 15.397 6.768 -16.757 1.00 95.62 213 ASP A C 1
ATOM 1650 O O . ASP A 1 213 ? 14.636 7.545 -17.349 1.00 95.62 213 ASP A O 1
ATOM 1654 N N . PRO A 1 214 ? 16.697 7.076 -16.571 1.00 95.25 214 PRO A N 1
ATOM 1655 C CA . PRO A 1 214 ? 17.268 8.350 -16.997 1.00 95.25 214 PRO A CA 1
ATOM 1656 C C . PRO A 1 214 ? 17.138 8.586 -18.508 1.00 95.25 214 PRO A C 1
ATOM 1658 O O . PRO A 1 214 ? 17.049 9.745 -18.920 1.00 95.25 214 PRO A O 1
ATOM 1661 N N . ALA A 1 215 ? 17.071 7.532 -19.328 1.00 94.56 215 ALA A N 1
ATOM 1662 C CA . ALA A 1 215 ? 16.890 7.651 -20.772 1.00 94.56 215 ALA A CA 1
ATOM 1663 C C . ALA A 1 215 ? 15.476 8.124 -21.154 1.00 94.56 215 ALA A C 1
ATOM 1665 O O . ALA A 1 215 ? 15.296 8.730 -22.208 1.00 94.56 215 ALA A O 1
ATOM 1666 N N . GLN A 1 216 ? 14.478 7.897 -20.295 1.00 92.25 216 GLN A N 1
ATOM 1667 C CA . GLN A 1 216 ? 13.077 8.236 -20.570 1.00 92.25 216 GLN A CA 1
ATOM 1668 C C . GLN A 1 216 ? 12.644 9.584 -19.986 1.00 92.25 216 GLN A C 1
ATOM 1670 O O . GLN A 1 216 ? 11.656 10.158 -20.444 1.00 92.25 216 GLN A O 1
ATOM 1675 N N . VAL A 1 217 ? 13.367 10.106 -18.989 1.00 94.38 217 VAL A N 1
ATOM 1676 C CA . VAL A 1 217 ? 13.001 11.358 -18.296 1.00 94.38 217 VAL A CA 1
ATOM 1677 C C . VAL A 1 217 ? 14.049 12.469 -18.382 1.00 94.38 217 VAL A C 1
ATOM 1679 O O . VAL A 1 217 ? 13.902 13.493 -17.720 1.00 94.38 217 VAL A O 1
ATOM 1682 N N . GLY A 1 218 ? 15.090 12.310 -19.204 1.00 93.62 218 GLY A N 1
ATOM 1683 C CA . GLY A 1 218 ? 16.106 13.351 -19.406 1.00 93.62 218 GLY A CA 1
ATOM 1684 C C . GLY A 1 218 ? 17.143 13.426 -18.280 1.00 93.62 218 GLY A C 1
ATOM 1685 O O . GLY A 1 218 ? 17.625 14.505 -17.940 1.00 93.62 218 GLY A O 1
ATOM 1686 N N . GLY A 1 219 ? 17.486 12.280 -17.688 1.00 95.62 219 GLY A N 1
ATOM 1687 C CA . GLY A 1 219 ? 18.529 12.149 -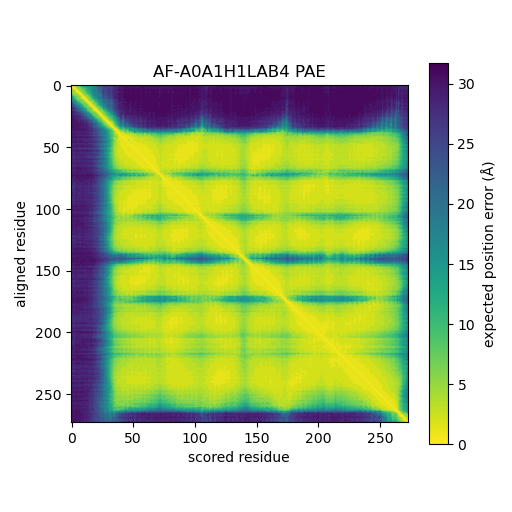16.672 1.00 95.62 219 GLY A CA 1
ATOM 1688 C C . GLY A 1 219 ? 18.051 12.343 -15.229 1.00 95.62 219 GLY A C 1
ATOM 1689 O O . GLY A 1 219 ? 16.866 12.249 -14.908 1.00 95.62 219 GLY A O 1
ATOM 1690 N N . ALA A 1 220 ? 19.006 12.608 -14.333 1.00 95.31 220 ALA A N 1
ATOM 1691 C CA . ALA A 1 220 ? 18.782 12.620 -12.884 1.00 95.31 220 ALA A CA 1
ATOM 1692 C C . ALA A 1 220 ? 17.751 13.662 -12.413 1.00 95.31 220 ALA A C 1
ATOM 1694 O O . ALA A 1 220 ? 17.024 13.408 -11.453 1.00 95.31 220 ALA A O 1
ATOM 1695 N N . LEU A 1 221 ? 17.648 14.813 -13.091 1.00 96.69 221 LEU A N 1
ATOM 1696 C CA . LEU A 1 221 ? 16.666 15.849 -12.751 1.00 96.69 221 LEU A CA 1
ATOM 1697 C C . LEU A 1 221 ? 15.225 15.382 -12.995 1.00 96.69 221 LEU A C 1
ATOM 1699 O O . LEU A 1 221 ? 14.352 15.641 -12.165 1.00 96.69 221 LEU A O 1
ATOM 1703 N N . GLY A 1 222 ? 14.980 14.654 -14.088 1.00 96.56 222 GLY A N 1
ATOM 1704 C CA . GLY A 1 222 ? 13.671 14.064 -14.365 1.00 96.56 222 GLY A CA 1
ATOM 1705 C C . GLY A 1 222 ? 13.292 13.013 -13.326 1.00 96.56 222 GLY A C 1
ATOM 1706 O O . GLY A 1 222 ? 12.186 13.050 -12.787 1.00 96.56 222 GLY A O 1
ATOM 1707 N N . ILE A 1 223 ? 14.237 12.137 -12.968 1.00 96.62 223 ILE A N 1
ATOM 1708 C CA . ILE A 1 223 ? 14.040 11.137 -11.907 1.00 96.62 223 ILE A CA 1
ATOM 1709 C C . ILE A 1 223 ? 13.693 11.833 -10.586 1.00 96.62 223 ILE A C 1
ATOM 1711 O O . ILE A 1 223 ? 12.713 11.473 -9.936 1.00 96.62 223 ILE A O 1
ATOM 1715 N N . ALA A 1 224 ? 14.450 12.865 -10.200 1.00 97.44 224 ALA A N 1
ATOM 1716 C CA . ALA A 1 224 ? 14.208 13.613 -8.969 1.00 97.44 224 ALA A CA 1
ATOM 1717 C C . ALA A 1 224 ? 12.803 14.237 -8.936 1.00 97.44 224 ALA A C 1
ATOM 1719 O O . ALA A 1 224 ? 12.117 14.133 -7.919 1.00 97.44 224 ALA A O 1
ATOM 1720 N N . PHE A 1 225 ? 12.342 14.823 -10.045 1.00 97.38 225 PHE A N 1
ATOM 1721 C CA . PHE A 1 225 ? 10.993 15.382 -10.155 1.00 97.38 225 PHE A CA 1
ATOM 1722 C C . PHE A 1 225 ? 9.902 14.332 -9.895 1.00 97.38 225 PHE A C 1
ATOM 1724 O O . PHE A 1 225 ? 9.020 14.549 -9.061 1.00 97.38 225 PHE A O 1
ATOM 1731 N N . TYR A 1 226 ? 9.972 13.169 -10.549 1.00 95.31 226 TYR A N 1
ATOM 1732 C CA . TYR A 1 226 ? 8.984 12.108 -10.338 1.00 95.31 226 TYR A CA 1
ATOM 1733 C C . TYR A 1 226 ? 9.080 11.480 -8.945 1.00 95.31 226 TYR A C 1
ATOM 1735 O O . TYR A 1 226 ? 8.049 11.197 -8.336 1.00 95.31 226 TYR A O 1
ATOM 1743 N N . CYS A 1 227 ? 10.285 11.317 -8.395 1.00 96.50 227 CYS A N 1
ATOM 1744 C CA . CYS A 1 227 ? 10.471 10.872 -7.015 1.00 96.50 227 CYS A CA 1
ATOM 1745 C C . CYS A 1 227 ? 9.815 11.837 -6.016 1.00 96.50 227 CYS A C 1
ATOM 1747 O O . CYS A 1 227 ? 9.157 11.382 -5.082 1.00 96.50 227 CYS A O 1
ATOM 1749 N N . LEU A 1 228 ? 9.927 13.154 -6.225 1.00 97.44 228 LEU A N 1
ATOM 1750 C CA . LEU A 1 228 ? 9.243 14.160 -5.403 1.00 97.44 228 LEU A CA 1
ATOM 1751 C C . LEU A 1 228 ? 7.717 14.087 -5.551 1.00 97.44 228 LEU A C 1
ATOM 1753 O O . LEU A 1 228 ? 7.004 14.18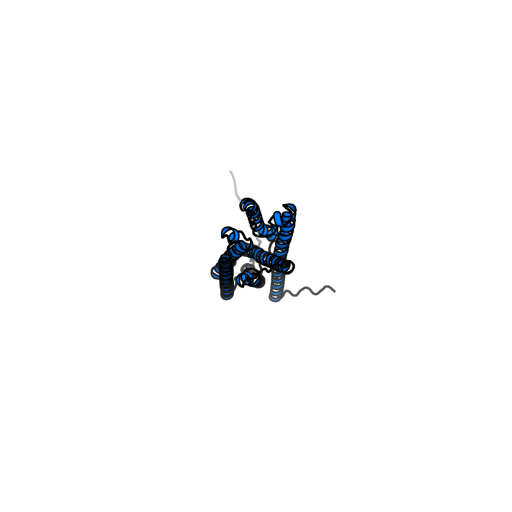7 -4.552 1.00 97.44 228 LEU A O 1
ATOM 1757 N N . LEU A 1 229 ? 7.209 13.861 -6.766 1.00 96.19 229 LEU A N 1
ATOM 1758 C CA . LEU A 1 229 ? 5.778 13.662 -7.005 1.00 96.19 229 LEU A CA 1
ATOM 1759 C C . LEU A 1 229 ? 5.255 12.431 -6.248 1.00 96.19 229 LEU A C 1
ATOM 1761 O O . LEU A 1 229 ? 4.281 12.529 -5.503 1.00 96.19 229 LEU A O 1
ATOM 1765 N N . VAL A 1 230 ? 5.927 11.286 -6.391 1.00 95.94 230 VAL A N 1
ATOM 1766 C CA . VAL A 1 230 ? 5.563 10.031 -5.715 1.00 95.94 230 VAL A CA 1
ATOM 1767 C C . VAL A 1 230 ? 5.680 10.172 -4.195 1.00 95.94 230 VAL A C 1
ATOM 1769 O O . VAL A 1 230 ? 4.788 9.724 -3.475 1.00 95.94 230 VAL A O 1
ATOM 1772 N N . LEU A 1 231 ? 6.710 10.859 -3.692 1.00 97.38 231 LEU A N 1
ATOM 1773 C CA . LEU A 1 231 ? 6.838 11.204 -2.274 1.00 97.38 231 LEU A CA 1
ATOM 1774 C C . LEU A 1 231 ? 5.633 12.019 -1.783 1.00 97.38 231 LEU A C 1
ATOM 1776 O O . LEU A 1 231 ? 5.078 11.718 -0.726 1.00 97.38 231 LEU A O 1
ATOM 1780 N N . GLY A 1 232 ? 5.192 13.011 -2.562 1.00 97.94 232 GLY A N 1
ATOM 1781 C CA . GLY A 1 232 ? 3.983 13.783 -2.280 1.00 97.94 232 GLY A CA 1
ATOM 1782 C C . GLY A 1 232 ? 2.735 12.903 -2.175 1.00 97.94 232 GLY A C 1
ATOM 1783 O O . GLY A 1 232 ? 1.946 13.072 -1.244 1.00 97.94 232 GLY A O 1
ATOM 1784 N N . ILE A 1 233 ? 2.585 11.913 -3.063 1.00 97.44 233 ILE A N 1
ATOM 1785 C CA . ILE A 1 233 ? 1.476 10.946 -3.018 1.00 97.44 233 ILE A CA 1
ATOM 1786 C C . ILE A 1 233 ? 1.560 10.084 -1.748 1.00 97.44 233 ILE A C 1
ATOM 1788 O O . ILE A 1 233 ? 0.562 9.971 -1.035 1.00 97.44 233 ILE A O 1
ATOM 1792 N N . PHE A 1 234 ? 2.732 9.533 -1.406 1.00 97.31 234 PHE A N 1
ATOM 1793 C CA . PHE A 1 234 ? 2.922 8.766 -0.165 1.00 97.31 234 PHE A CA 1
ATOM 1794 C C . PHE A 1 234 ? 2.540 9.573 1.075 1.00 97.31 234 PHE A C 1
ATOM 1796 O O . PHE A 1 234 ? 1.767 9.100 1.911 1.00 97.31 234 PHE A O 1
ATOM 1803 N N . LEU A 1 235 ? 3.064 10.794 1.201 1.00 98.06 235 LEU A N 1
ATOM 1804 C CA . LEU A 1 235 ? 2.792 11.653 2.350 1.00 98.06 235 LEU A CA 1
ATOM 1805 C C . LEU A 1 235 ? 1.326 12.089 2.393 1.00 98.06 235 LEU A C 1
ATOM 1807 O O . LEU A 1 235 ? 0.732 12.087 3.469 1.00 98.06 235 LEU A O 1
ATOM 1811 N N . GLY A 1 236 ? 0.719 12.398 1.245 1.00 98.50 236 GLY A N 1
ATOM 1812 C CA . GLY A 1 236 ? -0.694 12.759 1.139 1.00 98.50 236 GLY A CA 1
ATOM 1813 C C . GLY A 1 236 ? -1.627 11.619 1.553 1.00 98.50 236 GLY A C 1
ATOM 1814 O O . GLY A 1 236 ? -2.515 11.818 2.385 1.00 98.50 236 GLY A O 1
ATOM 1815 N N . VAL A 1 237 ? -1.398 10.405 1.042 1.00 98.38 237 VAL A N 1
ATOM 1816 C CA . VAL A 1 237 ? -2.177 9.209 1.405 1.00 98.38 237 VAL A CA 1
ATOM 1817 C C . VAL A 1 237 ? -1.976 8.858 2.880 1.00 98.38 237 VAL A C 1
ATOM 1819 O O . VAL A 1 237 ? -2.955 8.633 3.594 1.00 98.38 237 VAL A O 1
ATOM 1822 N N . ALA A 1 238 ? -0.736 8.871 3.376 1.00 97.75 238 ALA A N 1
ATOM 1823 C CA . ALA A 1 238 ? -0.445 8.618 4.785 1.00 97.75 238 ALA A CA 1
ATOM 1824 C C . ALA A 1 238 ? -1.121 9.651 5.698 1.00 97.75 238 ALA A C 1
ATOM 1826 O O . ALA A 1 238 ? -1.757 9.284 6.688 1.00 97.75 238 ALA A O 1
ATOM 1827 N N . ALA A 1 239 ? -1.039 10.938 5.349 1.00 98.25 239 ALA A N 1
ATOM 1828 C CA . ALA A 1 239 ? -1.685 12.011 6.091 1.00 98.25 239 ALA A CA 1
ATOM 1829 C C . ALA A 1 239 ? -3.209 11.861 6.103 1.00 98.25 239 ALA A C 1
ATOM 1831 O O . ALA A 1 239 ? -3.827 12.043 7.153 1.00 98.25 239 ALA A O 1
ATOM 1832 N N . MET A 1 240 ? -3.811 11.472 4.975 1.00 98.12 240 MET A N 1
ATOM 1833 C CA . MET A 1 240 ? -5.240 11.181 4.876 1.00 98.12 240 MET A CA 1
ATOM 1834 C C . MET A 1 240 ? -5.640 10.030 5.807 1.00 98.12 240 MET A C 1
ATOM 1836 O O . MET A 1 240 ? -6.543 10.206 6.628 1.00 98.12 240 MET A O 1
ATOM 1840 N N . LEU A 1 241 ? -4.937 8.894 5.760 1.00 97.06 241 LEU A N 1
ATOM 1841 C CA . LEU A 1 241 ? -5.224 7.740 6.619 1.00 97.06 241 LEU A CA 1
ATOM 1842 C C . LEU A 1 241 ? -5.087 8.094 8.108 1.00 97.06 241 LEU A C 1
ATOM 1844 O O . LEU A 1 241 ? -5.959 7.764 8.916 1.00 97.06 241 LEU A O 1
ATOM 1848 N N . VAL A 1 242 ? -4.031 8.824 8.482 1.00 96.12 242 VAL A N 1
ATOM 1849 C CA . VAL A 1 242 ? -3.834 9.301 9.859 1.00 96.12 242 VAL A CA 1
ATOM 1850 C C . VAL A 1 242 ? -4.958 10.256 10.264 1.00 96.12 242 VAL A C 1
ATOM 1852 O O . VAL A 1 242 ? -5.546 10.081 11.332 1.00 96.12 242 VAL A O 1
ATOM 1855 N N . ALA A 1 243 ? -5.322 11.225 9.423 1.00 96.69 243 ALA A N 1
ATOM 1856 C CA . ALA A 1 243 ? -6.398 12.171 9.706 1.00 96.69 243 ALA A CA 1
ATOM 1857 C C . ALA A 1 243 ? -7.750 11.470 9.898 1.00 96.69 243 ALA A C 1
ATOM 1859 O O . ALA A 1 243 ? -8.466 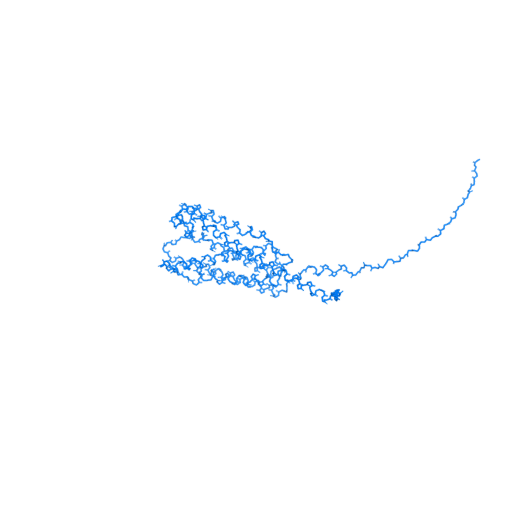11.773 10.856 1.00 96.69 243 ALA A O 1
ATOM 1860 N N . VAL A 1 244 ? -8.089 10.511 9.031 1.00 95.75 244 VAL A N 1
ATOM 1861 C CA . VAL A 1 244 ? -9.314 9.706 9.137 1.00 95.75 244 VAL A CA 1
ATOM 1862 C C . VAL A 1 244 ? -9.313 8.906 10.437 1.00 95.75 244 VAL A C 1
ATOM 1864 O O . VAL A 1 244 ? -10.270 9.001 11.205 1.00 95.75 244 VAL A O 1
ATOM 1867 N N . SER A 1 245 ? -8.222 8.199 10.744 1.00 93.94 245 SER A N 1
ATOM 1868 C CA . SER A 1 245 ? -8.096 7.421 11.982 1.00 93.94 245 SER A CA 1
ATOM 1869 C C . SER A 1 245 ? -8.281 8.297 13.226 1.00 93.94 245 SER A C 1
ATOM 1871 O O . SER A 1 245 ? -9.076 7.974 14.109 1.00 93.94 245 SER A O 1
ATOM 1873 N N . ARG A 1 246 ? -7.628 9.466 13.268 1.00 93.75 246 ARG A N 1
ATOM 1874 C CA . ARG A 1 246 ? -7.754 10.431 14.371 1.00 93.75 246 ARG A CA 1
ATOM 1875 C C . ARG A 1 246 ? -9.179 10.968 14.514 1.00 93.75 246 ARG A C 1
ATOM 1877 O O . ARG A 1 246 ? -9.662 11.097 15.637 1.00 93.75 246 ARG A O 1
ATOM 1884 N N . ARG A 1 247 ? -9.866 11.268 13.404 1.00 94.38 247 ARG A N 1
ATOM 1885 C CA . ARG A 1 247 ? -11.268 11.726 13.411 1.00 94.38 247 ARG A CA 1
ATOM 1886 C C . ARG A 1 247 ? -12.210 10.658 13.964 1.00 94.38 247 ARG A C 1
ATOM 1888 O O . ARG A 1 247 ? -13.108 11.001 14.730 1.00 94.38 247 ARG A O 1
ATOM 1895 N N . ILE A 1 248 ? -12.001 9.392 13.604 1.00 92.75 248 ILE A N 1
ATOM 1896 C CA . ILE A 1 248 ? -12.787 8.266 14.125 1.00 92.75 248 ILE A CA 1
ATOM 1897 C C . ILE A 1 248 ? -12.579 8.135 15.638 1.00 92.75 248 ILE A C 1
ATOM 1899 O O . ILE A 1 248 ? -13.561 8.143 16.380 1.00 92.75 248 ILE A O 1
ATOM 1903 N N . THR A 1 249 ? -11.325 8.126 16.106 1.00 90.31 249 THR A N 1
ATOM 1904 C CA . THR A 1 249 ? -11.005 8.097 17.543 1.00 90.31 249 THR A CA 1
ATOM 1905 C C . THR A 1 249 ? -11.657 9.258 18.294 1.00 90.31 249 THR A C 1
ATOM 1907 O O . THR A 1 249 ? -12.350 9.033 19.279 1.00 90.31 249 THR A O 1
ATOM 1910 N N . ALA A 1 250 ? -11.534 10.494 17.802 1.00 91.06 250 ALA A N 1
ATOM 1911 C CA . ALA A 1 250 ? -12.117 11.660 18.467 1.00 91.06 250 ALA A CA 1
ATOM 1912 C C . ALA A 1 250 ? -13.652 11.587 18.579 1.00 91.06 250 ALA A C 1
ATOM 1914 O O . ALA A 1 250 ? -14.220 11.982 19.598 1.00 91.06 250 ALA A O 1
ATOM 1915 N N . ARG A 1 251 ? -14.340 11.082 17.545 1.00 91.25 251 ARG A N 1
ATOM 1916 C CA . ARG A 1 251 ? -15.799 10.882 17.576 1.00 91.25 251 ARG A CA 1
ATOM 1917 C C . ARG A 1 251 ? -16.201 9.807 18.581 1.00 91.25 251 ARG A C 1
ATOM 1919 O O . ARG A 1 251 ? -17.160 10.009 19.322 1.00 91.25 251 ARG A O 1
ATOM 1926 N N . ALA A 1 252 ? -15.455 8.708 18.634 1.00 89.00 252 ALA A N 1
ATOM 1927 C CA . ALA A 1 252 ? -15.699 7.627 19.578 1.00 89.00 252 ALA A CA 1
ATOM 1928 C C . ALA A 1 252 ? -15.519 8.071 21.036 1.00 89.00 252 ALA A C 1
ATOM 1930 O O . ALA A 1 252 ? -16.374 7.775 21.869 1.00 89.00 252 ALA A O 1
ATOM 1931 N N . THR A 1 253 ? -14.465 8.838 21.334 1.00 88.62 253 THR A N 1
ATOM 1932 C CA . THR A 1 253 ? -14.227 9.388 22.678 1.00 88.62 253 THR A CA 1
ATOM 1933 C C . THR A 1 253 ? -15.373 10.301 23.113 1.00 88.62 253 THR A C 1
ATOM 1935 O O . THR A 1 253 ? -15.940 10.096 24.183 1.00 88.62 253 THR A O 1
ATOM 1938 N N . LYS A 1 254 ? -15.804 11.234 22.250 1.00 90.06 254 LYS A N 1
ATOM 1939 C CA . LYS A 1 254 ? -16.939 12.130 22.538 1.00 90.06 254 LYS A CA 1
ATOM 1940 C C . LYS A 1 254 ? -18.248 11.376 22.785 1.00 90.06 254 LYS A C 1
ATOM 1942 O O . LYS A 1 254 ? -18.985 11.716 23.705 1.00 90.06 254 LYS A O 1
ATOM 1947 N N . LEU A 1 255 ? -18.545 10.361 21.969 1.00 89.38 255 LEU A N 1
ATOM 1948 C CA . LEU A 1 255 ? -19.743 9.535 22.144 1.00 89.38 255 LEU A CA 1
ATOM 1949 C C . LEU A 1 255 ? -19.710 8.797 23.486 1.00 89.38 255 LEU A C 1
ATOM 1951 O O . LEU A 1 255 ? -20.700 8.797 24.211 1.00 89.38 255 LEU A O 1
ATOM 1955 N N . ARG A 1 256 ? -18.561 8.217 23.842 1.00 87.44 256 ARG A N 1
ATOM 1956 C CA . ARG A 1 256 ? -18.375 7.526 25.119 1.00 87.44 256 ARG A CA 1
ATOM 1957 C C . ARG A 1 256 ? -18.571 8.461 26.309 1.00 87.44 256 ARG A C 1
ATOM 1959 O O . ARG A 1 256 ? -19.285 8.102 27.236 1.00 87.44 256 ARG A O 1
ATOM 1966 N N . GLU A 1 257 ? -17.993 9.660 26.272 1.00 89.31 257 GLU A N 1
ATOM 1967 C CA . GLU A 1 257 ? -18.203 10.671 27.315 1.00 89.31 257 GLU A CA 1
ATOM 1968 C C . GLU A 1 257 ? -19.673 11.067 27.457 1.00 89.31 257 GLU A C 1
ATOM 1970 O O . GLU A 1 257 ? -20.155 11.235 28.574 1.00 89.31 257 GLU A O 1
ATOM 1975 N N . ARG A 1 258 ? -20.396 11.223 26.342 1.00 90.56 258 ARG A N 1
ATOM 1976 C CA . ARG A 1 258 ? -21.827 11.544 26.363 1.00 90.56 258 ARG A CA 1
ATOM 1977 C C . ARG A 1 258 ? -22.641 10.435 27.030 1.00 90.56 258 ARG A C 1
ATOM 1979 O O . ARG A 1 258 ? -23.422 10.730 27.926 1.00 90.56 258 ARG A O 1
ATOM 1986 N N . LEU A 1 259 ? -22.421 9.183 26.633 1.00 89.62 259 LEU A N 1
ATOM 1987 C CA . LEU A 1 259 ? -23.121 8.029 27.207 1.00 89.62 259 LEU A CA 1
ATOM 1988 C C . LEU A 1 259 ? -22.831 7.871 28.705 1.00 89.62 259 LEU A C 1
ATOM 1990 O O . LEU A 1 259 ? -23.734 7.560 29.473 1.00 89.62 259 LEU A O 1
ATOM 1994 N N . LEU A 1 260 ? -21.593 8.136 29.135 1.00 88.88 260 LEU A N 1
ATOM 1995 C CA . LEU A 1 260 ? -21.234 8.125 30.554 1.00 88.88 260 LEU A CA 1
ATOM 1996 C C . LEU A 1 260 ? -21.964 9.222 31.340 1.00 88.88 260 LEU A C 1
ATOM 1998 O O . LEU A 1 260 ? -22.442 8.943 32.431 1.00 88.88 260 LEU A O 1
ATOM 2002 N N . ARG A 1 261 ? -22.099 10.440 30.794 1.00 87.94 261 ARG A N 1
ATOM 2003 C CA . ARG A 1 261 ? -22.869 11.528 31.434 1.00 87.94 261 ARG A CA 1
ATOM 2004 C C . ARG A 1 261 ? -24.359 11.202 31.541 1.00 87.94 261 ARG A C 1
ATOM 2006 O O . ARG A 1 261 ? -24.963 11.463 32.576 1.00 87.94 261 ARG A O 1
ATOM 2013 N N . GLU A 1 262 ? -24.936 10.624 30.486 1.00 90.31 262 GLU A N 1
ATOM 2014 C CA . GLU A 1 262 ? -26.336 10.177 30.469 1.00 90.31 262 GLU A CA 1
ATOM 2015 C C . GLU A 1 262 ? -26.577 9.076 31.520 1.00 90.31 262 GLU A C 1
ATOM 2017 O O . GLU A 1 262 ? -27.581 9.114 32.226 1.00 90.31 262 GLU A O 1
ATOM 2022 N N . GLN A 1 263 ? -25.631 8.145 31.694 1.00 86.75 263 GLN A N 1
ATOM 2023 C CA . GLN A 1 263 ? -25.712 7.086 32.709 1.00 86.75 263 GLN A CA 1
ATOM 2024 C C . GLN A 1 263 ? -25.501 7.581 34.145 1.00 86.75 263 GLN A C 1
ATOM 2026 O O . GLN A 1 263 ? -26.135 7.062 35.060 1.00 86.75 263 GLN A O 1
ATOM 2031 N N . THR A 1 264 ? -24.622 8.561 34.371 1.00 88.94 264 THR A N 1
ATOM 2032 C CA . THR A 1 264 ? -24.349 9.100 35.717 1.00 88.94 264 THR A CA 1
ATOM 2033 C C . THR A 1 264 ? -25.353 10.162 36.164 1.00 88.94 264 THR A C 1
ATOM 2035 O O . THR A 1 264 ? -25.240 10.668 37.279 1.00 88.94 264 THR A O 1
ATOM 2038 N N . GLY A 1 265 ? -26.334 10.513 35.323 1.00 77.38 265 GLY A N 1
ATOM 2039 C CA . GLY A 1 265 ? -27.351 11.515 35.644 1.00 77.38 265 GLY A CA 1
ATOM 2040 C C . GLY A 1 265 ? -26.803 12.941 35.772 1.00 77.38 265 GLY A C 1
ATOM 2041 O O . GLY A 1 265 ? -27.470 13.803 36.344 1.00 77.38 265 GLY A O 1
ATOM 2042 N N . GLN A 1 266 ? -25.600 13.220 35.255 1.00 70.75 266 GLN A N 1
ATOM 2043 C CA . GLN A 1 266 ? -25.036 14.570 35.238 1.00 70.75 266 GLN A CA 1
ATOM 2044 C C . GLN A 1 266 ? -25.759 15.431 34.193 1.00 70.75 266 GLN A C 1
ATOM 2046 O O . GLN A 1 266 ? -25.370 15.486 33.025 1.00 70.75 266 GLN A O 1
ATOM 2051 N N . VAL A 1 267 ? -26.819 16.121 34.621 1.00 64.19 267 VAL A N 1
ATOM 2052 C CA . VAL A 1 267 ? -27.493 17.159 33.829 1.00 64.19 267 VAL A CA 1
ATOM 2053 C C . VAL A 1 267 ? -26.535 18.354 33.671 1.00 64.19 267 VAL A C 1
ATOM 2055 O O . VAL A 1 267 ? -25.974 18.804 34.673 1.00 64.19 267 VAL A O 1
ATOM 2058 N N . PRO A 1 268 ? -26.307 18.883 32.452 1.00 62.56 268 PRO A N 1
ATOM 2059 C CA . PRO A 1 268 ? -25.491 20.080 32.268 1.00 62.56 268 PRO A CA 1
ATOM 2060 C C . PRO A 1 268 ? -26.074 21.253 33.070 1.00 62.56 268 PRO A C 1
ATOM 2062 O O . PRO A 1 268 ? -27.300 21.387 33.112 1.00 62.56 268 PRO A O 1
ATOM 2065 N N . PRO A 1 269 ? -25.246 22.129 33.669 1.00 59.44 269 PRO A N 1
ATOM 2066 C CA . PRO A 1 269 ? -25.761 23.352 34.269 1.00 59.44 269 PRO A CA 1
ATOM 2067 C C . PRO A 1 269 ? -26.537 24.136 33.204 1.00 59.44 269 PRO A C 1
ATOM 2069 O O . PRO A 1 269 ? -26.065 24.290 32.074 1.00 59.44 269 PRO A O 1
ATOM 2072 N N . ALA A 1 270 ? -27.747 24.581 33.552 1.00 60.41 270 ALA A N 1
ATOM 2073 C CA . ALA A 1 270 ? -28.555 25.411 32.668 1.00 60.41 270 ALA A CA 1
ATOM 2074 C C . ALA A 1 270 ? -27.731 26.635 32.227 1.00 60.41 270 ALA A C 1
ATOM 2076 O O . ALA A 1 270 ? -26.989 27.179 33.052 1.00 60.41 270 ALA A O 1
ATOM 2077 N N . PRO A 1 271 ? -27.824 27.067 30.954 1.00 62.34 271 PRO A N 1
ATOM 2078 C CA . PRO A 1 271 ? -27.118 28.259 30.509 1.00 62.34 271 PRO A CA 1
ATOM 2079 C C . PRO A 1 271 ? -27.510 29.429 31.415 1.00 62.34 271 PRO A C 1
ATOM 2081 O O . PRO A 1 271 ? -28.700 29.681 31.622 1.00 62.34 271 PRO A O 1
ATOM 2084 N N . ALA A 1 272 ? -26.502 30.089 31.992 1.00 65.62 272 ALA A N 1
ATOM 2085 C CA . ALA A 1 272 ? -26.703 31.286 32.792 1.00 65.62 272 ALA A CA 1
ATOM 2086 C C . ALA A 1 272 ? -27.430 32.321 31.921 1.00 65.62 272 ALA A C 1
ATOM 2088 O O . ALA A 1 272 ? -26.970 32.626 30.818 1.00 65.62 272 ALA A O 1
ATOM 2089 N N . ARG A 1 273 ? -28.604 32.752 32.389 1.00 60.75 273 ARG A N 1
ATOM 2090 C CA . ARG A 1 273 ? -29.371 33.844 31.787 1.00 60.75 273 ARG A CA 1
ATOM 2091 C C . ARG A 1 273 ? -28.691 35.178 32.043 1.00 60.75 273 ARG A C 1
ATOM 2093 O O . ARG A 1 273 ? -28.090 35.310 33.132 1.00 60.75 273 ARG A O 1
#

Secondary structure (DSSP, 8-state):
----------------PPPP---SSHHHHHHHHS-PPPPHHHHHHHHHHHHHHHHHHHHHHHHHHHHHTTSTT--HHHHHT-HHHHHHHHHHHHHHHHHHHHHH-SS--HHHHHHHHHHHHHHHHHHHHHHHHHHHHHHTT------HHHHIIIIIHHHHHHHHHHHHHHHS--SSPPPTTHHHHHSHHHHHHHHHHHHHHHHHT--SSGGG-HHHHTSHHHHHHHHHHHHHHHHHHHHHHHHHHHHHHHHHHHHHHHHHHHHHT-PPPPPP-

InterPro domains:
  IPR049713 Pr6Pr membrane protein-like [NF038065] (79-246)

Foldseek 3Di:
DDDDDDDDDDDDDDDDDDDDDPDDDPPPVVVVVPPDFDPLVVLLVLLVLLQVLLVLLVVLLVVVVVVQVPDPPDDPVLSCLDLLNVLSVLSSVLSNVSSVCSNPDRDDDPVSLLSLLLSLLSLQLQLVVVVVVQVVCVVVPHHDDQDPSNCSSNPVSSVSSVVSSLVCLQVPQDLDQDDLCSLVVNVPVVVVSLVVQLVVCVVPVDHSDLQSRCVNQVHDVSVVVVVVVSSVSSSVSSVVSSVSSRVSNVVVVVVVVVVVCVVVVPDPPDPDD

Sequence (273 aa):
MHRRAPESATPARGQQTPAAPQAASAGQGGALERGAARPRPLRVGLGVYRLALAGLELLALFGNFNYVLGFSSFATNNFFSYFTIQSAMLAVVMLIAGGIAALLRERDPHWLSIMRTVVMCYLLVSGIVFAVIVAQASTRAYRVDVPWSDTLLHFVVPALALVGWFFDAVISPRSDPMPWSTLGWVLPFPVAWLIFTLIRGADVGWYPYFFLDPAQVGGALGIAFYCLLVLGIFLGVAAMLVAVSRRITARATKLRERLLREQTGQVPPAPAR

Radius of gyration: 30.98 Å; Cα contacts (8 Å, |Δi|>4): 219; chains: 1; bounding box: 54×50×134 Å

pLDDT: mean 85.07, std 18.32, range [29.38, 98.62]

Mean predicted aligned error: 10.32 Å

Solvent-accessible surface area (backbone atoms only — not comparable to full-atom values): 15693 Å² total; per-residue (Å²): 141,83,86,86,88,85,88,84,84,88,86,89,89,78,86,80,78,83,79,76,86,92,78,84,66,78,75,62,58,68,61,65,71,54,75,75,72,64,59,66,69,60,31,41,51,54,10,53,52,28,39,52,50,22,53,51,48,52,48,17,52,51,44,39,52,58,58,47,66,74,43,93,87,58,50,75,72,58,57,66,61,27,66,57,53,50,43,50,53,50,39,33,55,49,25,42,54,53,10,52,41,33,62,72,52,71,64,80,57,75,66,56,60,55,50,52,52,38,46,48,36,47,38,48,46,41,20,51,54,49,52,51,51,52,55,55,27,67,76,67,84,43,87,74,86,76,52,72,25,50,47,32,60,39,45,52,49,35,50,52,51,50,51,53,53,49,50,49,40,66,79,55,46,52,95,62,60,60,61,76,67,54,56,62,66,50,43,61,61,58,50,53,51,47,54,51,47,56,57,51,18,70,75,71,74,53,58,83,44,64,59,69,30,43,90,74,40,76,28,70,68,34,29,51,52,46,50,52,52,52,48,50,48,50,51,51,48,35,50,49,53,40,51,52,49,28,52,45,18,55,52,48,53,53,51,51,54,51,54,50,34,66,72,70,65,62,72,76,80,73,80,83,128

Nearest PDB structures (foldseek):
  8jgb-assembly1_R  TM=2.828E-01  e=3.449E+00  Homo sapiens
  5k3j-assembly1_B  TM=2.165E-01  e=3.778E+00  Caenorhabditis elegans

Organism: NCBI:txid412690